Protein AF-A0A2P2IDU3-F1 (afdb_monomer)

Organism: NCBI:txid1518452

pLDDT: mean 86.2, std 10.15, range [39.84, 97.06]

Foldseek 3Di:
DFAWDWAFLVQEDELPLQPPPDDDPVVLLVLLVVCLVPNDPDAFEWEDDPPRHIYGLGDPSVSSSCVVNVHGITTYGYDPDDNLVSNVSSLLVVLLDPPDQLLNNLVSLVVCVVPDVDDLCVVCVSNVHHSLVNVLSVLLVVADVVVVVCSVVVVDHSLLSSLLSPDPRVLSVVLVVCCNVVVDDSVVSNVSSVVRVVVVVVVVVVVVVVD

Structure (mmCIF, N/CA/C/O backbone):
data_AF-A0A2P2IDU3-F1
#
_entry.id   AF-A0A2P2IDU3-F1
#
loop_
_atom_site.group_PDB
_atom_site.id
_atom_site.type_symbol
_atom_site.label_atom_id
_atom_site.label_alt_id
_atom_site.label_comp_id
_atom_site.label_asym_id
_atom_site.label_entity_id
_atom_site.label_seq_id
_atom_site.pdbx_PDB_ins_code
_atom_site.Cartn_x
_atom_site.Cartn_y
_atom_site.Cartn_z
_atom_site.occupancy
_atom_site.B_iso_or_equiv
_atom_site.auth_seq_id
_atom_site.auth_comp_id
_atom_site.auth_asym_id
_atom_site.auth_atom_id
_atom_site.pdbx_PDB_model_num
ATOM 1 N N . ASN A 1 1 ? -2.585 -10.372 24.729 1.00 39.84 1 ASN A N 1
ATOM 2 C CA . ASN A 1 1 ? -3.832 -11.000 25.221 1.00 39.84 1 ASN A CA 1
ATOM 3 C C . ASN A 1 1 ? -4.750 -9.929 25.782 1.00 39.84 1 ASN A C 1
ATOM 5 O O . ASN A 1 1 ? -4.738 -9.700 26.982 1.00 39.84 1 ASN A O 1
ATOM 9 N N . GLY A 1 2 ? -5.480 -9.220 24.918 1.00 58.88 2 GLY A N 1
ATOM 10 C CA . GLY A 1 2 ? -6.510 -8.282 25.368 1.00 58.88 2 GLY A CA 1
ATOM 11 C C . GLY A 1 2 ? -7.833 -9.028 25.514 1.00 58.88 2 GLY A C 1
ATOM 12 O O . GLY A 1 2 ? -8.235 -9.728 24.586 1.00 58.88 2 GLY A O 1
ATOM 13 N N . GLN A 1 3 ? -8.465 -8.943 26.684 1.00 75.75 3 GLN A N 1
ATOM 14 C CA . GLN A 1 3 ? -9.813 -9.477 26.880 1.00 75.75 3 GLN A CA 1
ATOM 15 C C . GLN A 1 3 ? -10.798 -8.676 26.019 1.00 75.75 3 GLN A C 1
ATOM 17 O O . GLN A 1 3 ? -10.698 -7.452 25.940 1.00 75.75 3 GLN A O 1
ATOM 22 N N . SER A 1 4 ? -11.721 -9.373 25.355 1.00 85.50 4 SER A N 1
ATOM 23 C CA . SER A 1 4 ? -12.795 -8.733 24.592 1.00 85.50 4 SER A CA 1
ATOM 24 C C . SER A 1 4 ? -13.803 -8.103 25.552 1.00 85.50 4 SER A C 1
ATOM 26 O O . SER A 1 4 ? -14.226 -8.752 26.506 1.00 85.50 4 SER A O 1
ATOM 28 N N . GLN A 1 5 ? -14.203 -6.866 25.279 1.00 91.44 5 GLN A N 1
ATOM 29 C CA . GLN A 1 5 ? -15.209 -6.108 26.018 1.00 91.44 5 GLN A CA 1
ATOM 30 C C . GLN A 1 5 ? -16.248 -5.555 25.042 1.00 91.44 5 GLN A C 1
ATOM 32 O O . GLN A 1 5 ? -15.913 -5.189 23.915 1.00 91.44 5 GLN A O 1
ATOM 37 N N . ASP A 1 6 ? -17.504 -5.481 25.468 1.00 92.44 6 ASP A N 1
ATOM 38 C CA . ASP A 1 6 ? -18.571 -4.895 24.662 1.00 92.44 6 ASP A CA 1
ATOM 39 C C . ASP A 1 6 ? -18.545 -3.370 24.779 1.00 92.44 6 ASP A C 1
ATOM 41 O O . ASP A 1 6 ? -18.746 -2.805 25.853 1.00 92.44 6 ASP A O 1
ATOM 45 N N . ILE A 1 7 ? -18.289 -2.700 23.655 1.00 93.81 7 ILE A N 1
ATOM 46 C CA . ILE A 1 7 ? -18.152 -1.242 23.588 1.00 93.81 7 ILE A CA 1
ATOM 47 C C . ILE A 1 7 ? -19.345 -0.646 22.853 1.00 93.81 7 ILE A C 1
ATOM 49 O O . ILE A 1 7 ? -19.780 -1.173 21.828 1.00 93.81 7 ILE A O 1
ATOM 53 N N . ASP A 1 8 ? -19.875 0.457 23.386 1.00 94.69 8 ASP A N 1
ATOM 54 C CA . ASP A 1 8 ? -20.954 1.218 22.757 1.00 94.69 8 ASP A CA 1
ATOM 55 C C . ASP A 1 8 ? -20.489 1.750 21.393 1.00 94.69 8 ASP A C 1
ATOM 57 O O . ASP A 1 8 ? -19.470 2.435 21.281 1.00 94.69 8 ASP A O 1
ATOM 61 N N . LEU A 1 9 ? -21.257 1.455 20.346 1.00 93.81 9 LEU A N 1
ATOM 62 C CA . LEU A 1 9 ? -20.969 1.876 18.975 1.00 93.81 9 LEU A CA 1
ATOM 63 C C . LEU A 1 9 ? -20.923 3.403 18.795 1.00 93.81 9 LEU A C 1
ATOM 65 O O . LEU A 1 9 ? -20.325 3.868 17.818 1.00 93.81 9 LEU A O 1
ATOM 69 N N . ASN A 1 10 ? -21.537 4.172 19.699 1.00 93.31 10 ASN A N 1
ATOM 70 C CA . ASN A 1 10 ? -21.489 5.637 19.705 1.00 93.31 10 ASN A CA 1
ATOM 71 C C . ASN A 1 10 ? -20.156 6.188 20.222 1.00 93.31 10 ASN A C 1
ATOM 73 O O . ASN A 1 10 ? -19.795 7.307 19.877 1.00 93.31 10 ASN A O 1
ATOM 77 N N . LYS A 1 11 ? -19.411 5.396 21.001 1.00 93.94 11 LYS A N 1
ATOM 78 C CA . LYS A 1 11 ? -18.071 5.748 21.498 1.00 93.94 11 LYS A CA 1
ATOM 79 C C . LYS A 1 11 ? -16.964 5.433 20.491 1.00 93.94 11 LYS A C 1
ATOM 81 O O . LYS A 1 11 ? -15.810 5.794 20.708 1.00 93.94 11 LYS A O 1
ATOM 86 N N . LEU A 1 12 ? -17.297 4.730 19.405 1.00 93.50 12 LEU A N 1
ATOM 87 C CA . LEU A 1 12 ? -16.347 4.351 18.366 1.00 93.50 12 LEU A CA 1
ATOM 88 C C . LEU A 1 12 ? -16.248 5.418 17.279 1.00 93.50 12 LEU A C 1
ATOM 90 O O . LEU A 1 12 ? -17.212 5.693 16.556 1.00 93.50 12 LEU A O 1
ATOM 94 N N . ILE A 1 13 ? -15.035 5.924 17.107 1.00 91.56 13 ILE A N 1
ATOM 95 C CA . ILE A 1 13 ? -14.662 6.918 16.112 1.00 91.56 13 ILE A CA 1
ATOM 96 C C . ILE A 1 13 ? -13.867 6.227 15.010 1.00 91.56 13 ILE A C 1
ATOM 98 O O . ILE A 1 13 ? -12.948 5.441 15.262 1.00 91.56 13 ILE A O 1
ATOM 102 N N . SER A 1 14 ? -14.220 6.527 13.761 1.00 88.44 14 SER A N 1
ATOM 103 C CA . SER A 1 14 ? -13.437 6.085 12.611 1.00 88.44 14 SER A CA 1
ATOM 104 C C . SER A 1 14 ? -12.010 6.605 12.728 1.00 88.44 14 SER A C 1
ATOM 106 O O . SER A 1 14 ? -11.776 7.778 13.011 1.00 88.44 14 SER A O 1
ATOM 108 N N . ASN A 1 15 ? -11.049 5.726 12.478 1.00 84.62 15 ASN A N 1
ATOM 109 C CA . ASN A 1 15 ? -9.649 6.106 12.495 1.00 84.62 15 ASN A CA 1
ATOM 110 C C . ASN A 1 15 ? -9.378 7.204 11.445 1.00 84.62 15 ASN A C 1
ATOM 112 O O . ASN A 1 15 ? -9.687 7.001 10.265 1.00 84.62 15 ASN A O 1
ATOM 116 N N . PRO A 1 16 ? -8.798 8.354 11.846 1.00 77.69 16 PRO A N 1
ATOM 117 C CA . PRO A 1 16 ? -8.562 9.489 10.950 1.00 77.69 16 PRO A CA 1
ATOM 118 C C . PRO A 1 16 ? -7.615 9.146 9.793 1.00 77.69 16 PRO A C 1
ATOM 120 O O . PRO A 1 16 ? -7.653 9.790 8.745 1.00 77.69 16 PRO A O 1
ATOM 123 N N . TYR A 1 17 ? -6.794 8.108 9.957 1.00 72.12 17 TYR A N 1
ATOM 124 C CA . TYR A 1 17 ? -5.849 7.627 8.958 1.00 72.12 17 TYR A CA 1
ATOM 125 C C . TYR A 1 17 ? -6.429 6.550 8.036 1.00 72.12 17 TYR A C 1
ATOM 127 O O . TYR A 1 17 ? -5.684 6.026 7.216 1.00 72.12 17 TYR A O 1
ATOM 1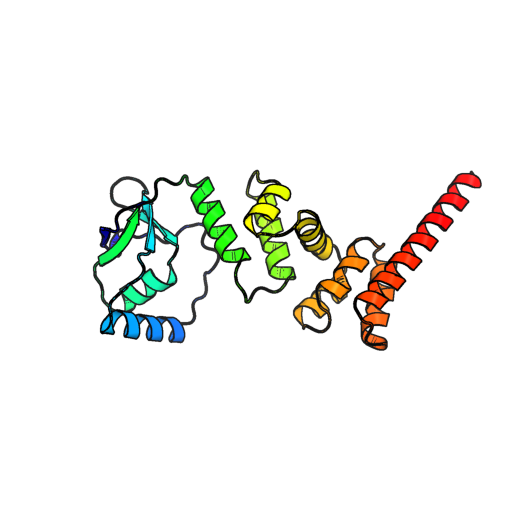35 N N . GLN A 1 18 ? -7.718 6.203 8.141 1.00 70.31 18 GLN A N 1
ATOM 136 C CA . GLN A 1 18 ? -8.361 5.185 7.306 1.00 70.31 18 GLN A CA 1
ATOM 137 C C . GLN A 1 18 ? -8.485 5.673 5.845 1.00 70.31 18 GLN A C 1
ATOM 139 O O . GLN A 1 18 ? -9.313 6.544 5.552 1.00 70.31 18 GLN A O 1
ATOM 144 N N . PRO A 1 19 ? -7.714 5.128 4.883 1.00 61.88 19 PRO A N 1
ATOM 145 C CA . PRO A 1 19 ? -7.777 5.576 3.494 1.00 61.88 19 PRO A CA 1
ATOM 146 C C . PRO A 1 19 ? -9.030 5.075 2.770 1.00 61.88 19 PRO A C 1
ATOM 148 O O . PRO A 1 19 ? -9.457 5.692 1.787 1.00 61.88 19 PRO A O 1
ATOM 151 N N . ARG A 1 20 ? -9.663 3.982 3.231 1.00 69.62 20 ARG A N 1
ATOM 152 C CA . ARG A 1 20 ? -10.892 3.482 2.608 1.00 69.62 20 ARG A CA 1
ATOM 153 C C . A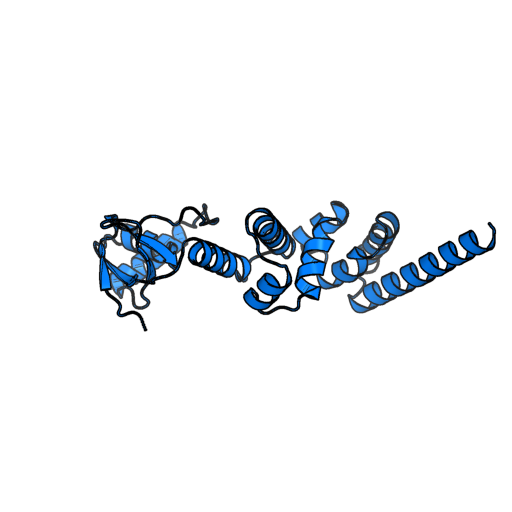RG A 1 20 ? -12.065 4.403 2.935 1.00 69.62 20 ARG A C 1
ATOM 155 O O . ARG A 1 20 ? -12.705 4.286 3.973 1.00 69.62 20 ARG A O 1
ATOM 162 N N . LYS A 1 21 ? -12.394 5.281 1.987 1.00 67.75 21 LYS A N 1
ATOM 163 C CA . LYS A 1 21 ? -13.574 6.159 2.066 1.00 67.75 21 LYS A CA 1
ATOM 164 C C . LYS A 1 21 ? -14.817 5.568 1.394 1.00 67.75 21 LYS A C 1
ATOM 166 O O . LYS A 1 21 ? -15.933 5.907 1.776 1.00 67.75 21 LYS A O 1
ATOM 171 N N . LYS A 1 22 ? -14.641 4.663 0.421 1.00 72.50 22 LYS A N 1
ATOM 172 C CA . LYS A 1 22 ? -15.738 4.017 -0.320 1.00 72.50 22 LYS A CA 1
ATOM 173 C C . LYS A 1 22 ? -15.981 2.587 0.170 1.00 72.50 22 LYS A C 1
ATOM 175 O O . LYS A 1 22 ? -15.062 1.767 0.235 1.00 72.50 22 LYS A O 1
ATOM 180 N N . PHE A 1 23 ? -17.235 2.284 0.481 1.00 78.62 23 PHE A N 1
ATOM 181 C CA . PHE A 1 23 ? -17.688 0.961 0.903 1.00 78.62 23 PHE A CA 1
ATOM 182 C C . PHE A 1 23 ? -18.832 0.517 -0.000 1.00 78.62 23 PHE A C 1
ATOM 184 O O . PHE A 1 23 ? -19.706 1.322 -0.315 1.00 78.62 23 PHE A O 1
ATOM 191 N N . ASN A 1 24 ? -18.816 -0.750 -0.411 1.00 84.00 24 ASN A N 1
ATOM 192 C CA . ASN A 1 24 ? -19.917 -1.335 -1.160 1.00 84.00 24 ASN A CA 1
ATOM 193 C C . ASN A 1 24 ? -21.096 -1.559 -0.201 1.00 84.00 24 ASN A C 1
ATOM 195 O O . ASN A 1 24 ? -20.972 -2.285 0.788 1.00 84.00 24 ASN A O 1
ATOM 199 N N . ILE A 1 25 ? -22.213 -0.887 -0.472 1.00 86.88 25 ILE A N 1
ATOM 200 C CA . ILE A 1 25 ? -23.407 -0.907 0.378 1.00 86.88 25 ILE A CA 1
ATOM 201 C C . ILE A 1 25 ? -24.049 -2.300 0.380 1.00 86.88 25 ILE A C 1
ATOM 203 O O . ILE A 1 25 ? -24.492 -2.757 1.431 1.00 86.88 25 ILE A O 1
ATOM 207 N N . GLU A 1 26 ? -24.039 -3.008 -0.750 1.00 87.00 26 GLU A N 1
ATOM 208 C CA . GLU A 1 26 ? -24.606 -4.357 -0.852 1.00 87.00 26 GLU A CA 1
ATOM 209 C C . GLU A 1 26 ? -23.835 -5.354 0.020 1.00 87.00 26 GLU A C 1
ATOM 211 O O . GLU A 1 26 ? -24.429 -6.072 0.825 1.00 87.00 26 GLU A O 1
ATOM 216 N N . GLU A 1 27 ? -22.499 -5.327 -0.049 1.00 86.19 27 GLU A N 1
ATOM 217 C CA . GLU A 1 27 ? -21.640 -6.150 0.812 1.00 86.19 27 GLU A CA 1
ATOM 218 C C . GLU A 1 27 ? -21.823 -5.822 2.302 1.00 86.19 27 GLU A C 1
ATOM 220 O O . GLU A 1 27 ? -21.784 -6.719 3.147 1.00 86.19 27 GLU A O 1
ATOM 225 N N . LEU A 1 28 ? -22.006 -4.540 2.646 1.00 89.31 28 LEU A N 1
ATOM 226 C CA . LEU A 1 28 ? -22.260 -4.124 4.027 1.00 89.31 28 LEU A CA 1
ATOM 227 C C . LEU A 1 28 ? -23.613 -4.628 4.536 1.00 89.31 28 LEU A C 1
ATOM 229 O O . LEU A 1 28 ? -23.677 -5.112 5.663 1.00 89.31 28 LEU A O 1
ATOM 233 N N . ASN A 1 29 ? -24.665 -4.560 3.718 1.00 89.69 29 ASN A N 1
ATOM 234 C CA . ASN A 1 29 ? -25.987 -5.083 4.065 1.00 89.69 29 ASN A CA 1
ATOM 235 C C . ASN A 1 29 ? -25.967 -6.609 4.223 1.00 89.69 29 ASN A C 1
ATOM 237 O O . ASN A 1 29 ? -26.548 -7.138 5.171 1.00 89.69 29 ASN A O 1
ATOM 241 N N . GLY A 1 30 ? -25.2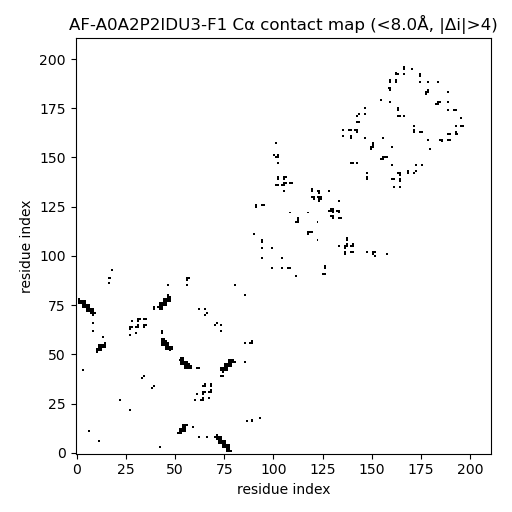44 -7.322 3.352 1.00 88.00 30 GLY A N 1
ATOM 242 C CA . GLY A 1 30 ? -25.026 -8.763 3.493 1.00 88.00 30 GLY A CA 1
ATOM 243 C C . GLY A 1 30 ? -24.345 -9.117 4.819 1.00 88.00 30 GLY A C 1
ATOM 244 O O . GLY A 1 30 ? -24.814 -9.990 5.554 1.00 88.00 30 GLY A O 1
ATOM 245 N N . LEU A 1 31 ? -23.286 -8.384 5.179 1.00 87.94 31 LEU A N 1
ATOM 246 C CA . LEU A 1 31 ? -22.601 -8.556 6.461 1.00 87.94 31 LEU A CA 1
ATOM 247 C C . LEU A 1 31 ? -23.505 -8.199 7.651 1.00 87.94 31 LEU A C 1
ATOM 249 O O . LEU A 1 31 ? -23.510 -8.924 8.642 1.00 87.94 31 LEU A O 1
ATOM 253 N N . ALA A 1 32 ? -24.298 -7.130 7.552 1.00 92.06 32 ALA A N 1
ATOM 254 C CA . ALA A 1 32 ? -25.238 -6.719 8.592 1.00 92.06 32 ALA A CA 1
ATOM 255 C C . ALA A 1 32 ? -26.303 -7.794 8.853 1.00 92.06 32 ALA A C 1
ATOM 257 O O . ALA A 1 32 ? -26.577 -8.119 10.007 1.00 92.06 32 ALA A O 1
ATOM 258 N N . ASN A 1 33 ? -26.841 -8.414 7.799 1.00 91.12 33 ASN A N 1
ATOM 259 C CA . ASN A 1 33 ? -27.780 -9.531 7.921 1.00 91.12 33 ASN A CA 1
ATOM 260 C C . ASN A 1 33 ? -27.143 -10.746 8.611 1.00 91.12 33 ASN A C 1
ATOM 262 O O . ASN A 1 33 ? -27.769 -11.363 9.473 1.00 91.12 33 ASN A O 1
ATOM 266 N N . SER A 1 34 ? -25.888 -11.064 8.276 1.00 89.94 34 SER A N 1
ATOM 267 C CA . SER A 1 34 ? -25.141 -12.138 8.942 1.00 89.94 34 SER A CA 1
ATOM 268 C C . SER A 1 34 ? -24.917 -11.842 10.429 1.00 89.94 34 SER A C 1
ATOM 270 O O . SER A 1 34 ? -25.206 -12.692 11.272 1.00 89.94 34 SER A O 1
ATOM 272 N N . ILE A 1 35 ? -24.499 -10.615 10.763 1.00 91.06 35 ILE A N 1
ATOM 273 C CA . ILE A 1 35 ? -24.308 -10.152 12.147 1.00 91.06 35 ILE A CA 1
ATOM 274 C C . ILE A 1 35 ? -25.628 -10.196 12.925 1.00 91.06 35 ILE A C 1
ATOM 276 O O . ILE A 1 35 ? -25.646 -10.628 14.073 1.00 91.06 35 ILE A O 1
ATOM 280 N N . LYS A 1 36 ? -26.748 -9.806 12.309 1.00 88.88 36 LYS A N 1
ATOM 281 C CA . LYS A 1 36 ? -28.070 -9.851 12.946 1.00 88.88 36 LYS A CA 1
ATOM 282 C C . LYS A 1 36 ? -28.519 -11.281 13.260 1.00 88.88 36 LYS A C 1
ATOM 284 O O . LYS A 1 36 ? -29.189 -11.496 14.263 1.00 88.88 36 LYS A O 1
ATOM 289 N N . LYS A 1 37 ? -28.165 -12.248 12.405 1.00 86.06 37 LYS A N 1
ATOM 290 C CA . LYS A 1 37 ? -28.549 -13.657 12.566 1.00 86.06 37 LYS A CA 1
ATOM 291 C C . LYS A 1 37 ? -27.652 -14.409 13.550 1.00 86.06 37 LYS A C 1
ATOM 293 O O . LYS A 1 37 ? -28.158 -15.190 14.346 1.00 86.06 37 LYS A O 1
ATOM 298 N N . ASN A 1 38 ? -26.340 -14.199 13.466 1.00 84.31 38 ASN A N 1
ATOM 299 C CA . ASN A 1 38 ? -25.353 -15.048 14.138 1.00 84.31 38 ASN A CA 1
ATOM 300 C C . ASN A 1 38 ? -24.507 -14.304 15.186 1.00 84.31 38 ASN A C 1
ATOM 302 O O . ASN A 1 38 ? -23.702 -14.931 15.868 1.00 84.31 38 ASN A O 1
ATOM 306 N N . GLY A 1 39 ? -24.658 -12.984 15.314 1.00 80.56 39 GLY A N 1
ATOM 307 C CA . GLY A 1 39 ? -23.769 -12.148 16.117 1.00 80.56 39 GLY A CA 1
ATOM 308 C C . GLY A 1 39 ? -22.411 -11.904 15.449 1.00 80.56 39 GLY A C 1
ATOM 309 O O . GLY A 1 39 ? -22.151 -12.325 14.318 1.00 80.56 39 GLY A O 1
ATOM 310 N N . LEU A 1 40 ? -21.532 -11.185 16.153 1.00 83.31 40 LEU A N 1
ATOM 311 C CA . LEU A 1 40 ? -20.160 -10.933 15.714 1.00 83.31 40 LEU A CA 1
ATOM 312 C C . LEU A 1 40 ? -19.180 -11.822 16.490 1.00 83.31 40 LEU A C 1
ATOM 314 O O . LEU A 1 40 ? -18.910 -11.570 17.657 1.00 83.31 40 LEU A O 1
ATOM 318 N N . PHE A 1 41 ? -18.619 -12.837 15.831 1.00 77.31 41 PHE A N 1
ATOM 319 C CA . PHE A 1 41 ? -17.687 -13.778 16.470 1.00 77.31 41 PHE A CA 1
ATOM 320 C C . PHE A 1 41 ? -16.280 -13.213 16.668 1.00 77.31 41 PHE A C 1
ATOM 322 O O . PHE A 1 41 ? -15.621 -13.510 17.660 1.00 77.31 41 PHE A O 1
ATOM 329 N N . THR A 1 42 ? -15.795 -12.421 15.709 1.00 80.88 42 THR A N 1
ATOM 330 C CA . THR A 1 42 ? -14.450 -11.845 15.774 1.00 80.88 42 THR A CA 1
ATOM 331 C C . THR A 1 42 ? -14.530 -10.424 16.325 1.00 80.88 42 THR A C 1
ATOM 333 O O . THR A 1 42 ? -15.122 -9.566 15.654 1.00 80.88 42 THR A O 1
ATOM 336 N N . PRO A 1 43 ? -13.905 -10.132 17.479 1.00 89.75 43 PRO A N 1
ATOM 337 C CA . PRO A 1 43 ? -13.905 -8.789 18.038 1.00 89.75 43 PRO A CA 1
ATOM 338 C C . PRO A 1 43 ? -13.144 -7.804 17.145 1.00 89.75 43 PRO A C 1
ATOM 340 O O . PRO A 1 43 ? -12.262 -8.184 16.362 1.00 89.75 43 PRO A O 1
ATOM 343 N N . ILE A 1 44 ? -13.512 -6.528 17.223 1.00 91.56 44 ILE A N 1
ATOM 344 C CA . ILE A 1 44 ? -12.782 -5.437 16.562 1.00 91.56 44 ILE A CA 1
ATOM 345 C C . ILE A 1 44 ? -11.573 -5.012 17.405 1.00 91.56 44 ILE A C 1
ATOM 347 O O . ILE A 1 44 ? -11.522 -5.289 18.600 1.00 91.56 44 ILE A O 1
ATOM 351 N N . LEU A 1 45 ? -10.599 -4.339 16.792 1.00 90.12 45 LEU A N 1
ATOM 352 C CA . LEU A 1 45 ? -9.452 -3.780 17.511 1.00 90.12 45 LEU A CA 1
ATOM 353 C C . LEU A 1 45 ? -9.644 -2.274 17.653 1.00 90.12 45 LEU A C 1
ATOM 355 O O . LEU A 1 45 ? -9.883 -1.596 16.650 1.00 90.12 45 LEU A O 1
ATOM 359 N N . ILE A 1 46 ? -9.521 -1.762 18.874 1.00 92.12 46 ILE A N 1
ATOM 360 C CA . ILE A 1 46 ? -9.708 -0.342 19.177 1.00 92.12 46 ILE A CA 1
ATOM 361 C C . ILE A 1 46 ? -8.561 0.212 20.027 1.00 92.12 46 ILE A C 1
ATOM 363 O O . ILE A 1 46 ? -7.882 -0.534 20.733 1.00 92.12 46 ILE A O 1
ATOM 367 N N . LYS A 1 47 ? -8.358 1.527 19.956 1.00 91.12 47 LYS A N 1
ATOM 368 C CA . LYS A 1 47 ? -7.399 2.295 20.761 1.00 91.12 47 LYS A CA 1
ATOM 369 C C . LYS A 1 47 ? -8.162 3.366 21.533 1.00 91.12 47 LYS A C 1
ATOM 371 O O . LYS A 1 47 ? -9.034 4.006 20.958 1.00 91.12 47 LYS A O 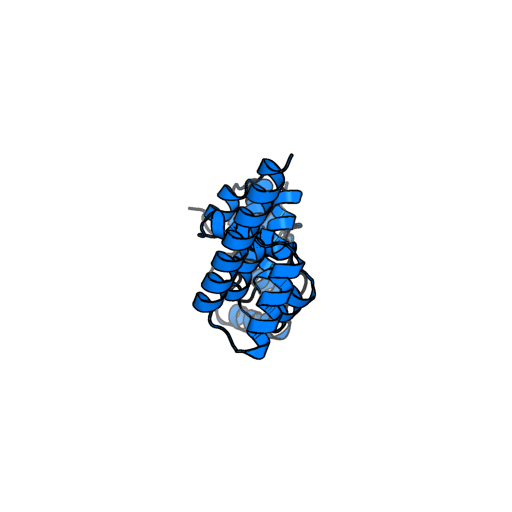1
ATOM 376 N N . GLU A 1 48 ? -7.833 3.584 22.799 1.00 91.00 48 GLU A N 1
ATOM 377 C CA . GLU A 1 48 ? -8.393 4.695 23.579 1.00 91.00 48 GLU A CA 1
ATOM 378 C C . GLU A 1 48 ? -8.042 6.065 22.972 1.00 91.00 48 GLU A C 1
ATOM 380 O O . GLU A 1 48 ? -6.932 6.289 22.473 1.00 91.00 48 GLU A O 1
ATOM 385 N N . ASN A 1 49 ? -9.007 6.983 23.020 1.00 88.31 49 ASN A N 1
ATOM 386 C CA . ASN A 1 49 ? -8.874 8.372 22.601 1.00 88.31 49 ASN A CA 1
ATOM 387 C C . ASN A 1 49 ? -9.484 9.298 23.662 1.00 88.31 49 ASN A C 1
ATOM 389 O O . ASN A 1 49 ? -10.635 9.703 23.555 1.00 88.31 49 ASN A O 1
ATOM 393 N N . GLY A 1 50 ? -8.711 9.634 24.693 1.00 82.06 50 GLY A N 1
ATOM 394 C CA . GLY A 1 50 ? -9.199 10.472 25.789 1.00 82.06 50 GLY A CA 1
ATOM 395 C C . GLY A 1 50 ? -10.244 9.767 26.658 1.00 82.06 50 GLY A C 1
ATOM 396 O O . GLY A 1 50 ? -10.273 8.540 26.756 1.00 82.06 50 GLY A O 1
ATOM 397 N N . GLU A 1 51 ? -11.092 10.548 27.327 1.00 74.75 51 GLU A N 1
ATOM 398 C CA . GLU A 1 51 ? -12.107 10.002 28.224 1.00 74.75 51 GLU A CA 1
ATOM 399 C C . GLU A 1 51 ? -13.337 9.537 27.433 1.00 74.75 51 GLU A C 1
ATOM 401 O O . GLU A 1 51 ? -14.117 10.338 26.930 1.00 74.75 51 GLU A O 1
ATOM 406 N N . GLN A 1 52 ? -13.538 8.216 27.401 1.00 82.88 52 GLN A N 1
ATOM 407 C CA . GLN A 1 52 ? -14.730 7.519 26.890 1.00 82.88 52 GLN A CA 1
ATOM 408 C C . GLN A 1 52 ? -14.890 7.386 25.368 1.00 82.88 52 GLN A C 1
ATOM 410 O O . GLN A 1 52 ? -15.921 6.865 24.938 1.00 82.88 52 GLN A O 1
ATOM 415 N N . GLU A 1 53 ? -13.901 7.760 24.562 1.00 91.94 53 GLU A N 1
ATOM 416 C CA . GLU A 1 53 ? -13.914 7.521 23.114 1.00 91.94 53 GLU A CA 1
ATOM 417 C C . GLU A 1 53 ? -12.818 6.542 22.689 1.00 91.94 53 GLU A C 1
ATOM 419 O O . GLU A 1 53 ? -11.785 6.392 23.347 1.00 91.94 53 GLU A O 1
ATOM 424 N N . TYR A 1 54 ? -13.039 5.875 21.556 1.00 93.12 54 TYR A N 1
ATOM 425 C CA . TYR A 1 54 ? -12.096 4.907 21.011 1.00 93.12 54 TYR A CA 1
ATOM 426 C C . TYR A 1 54 ? -11.954 5.046 19.498 1.00 93.12 54 TYR A C 1
ATOM 428 O O . TYR A 1 54 ? -12.947 5.089 18.772 1.00 93.12 54 TYR A O 1
ATOM 436 N N . TYR A 1 55 ? -10.720 5.016 19.000 1.00 92.06 55 TYR A N 1
ATOM 437 C CA . TYR A 1 55 ? -10.445 4.870 17.576 1.00 92.06 55 TYR A CA 1
ATOM 438 C C . TYR A 1 55 ? -10.542 3.415 17.134 1.00 92.06 55 TYR A C 1
ATOM 440 O O . TYR A 1 55 ? -9.999 2.511 17.771 1.00 92.06 55 TYR A O 1
ATOM 448 N N . ILE A 1 56 ? -11.176 3.194 15.984 1.00 90.88 56 ILE A N 1
ATOM 449 C CA . ILE A 1 56 ? -11.253 1.882 15.339 1.00 90.88 56 ILE A CA 1
ATOM 450 C C . ILE A 1 56 ? -9.932 1.592 14.620 1.00 90.88 56 ILE A C 1
ATOM 452 O O . ILE A 1 56 ? -9.687 2.084 13.522 1.00 90.88 56 ILE A O 1
ATOM 456 N N . VAL A 1 57 ? -9.089 0.748 15.207 1.00 86.44 57 VAL A N 1
ATOM 457 C CA . VAL A 1 57 ? -7.806 0.350 14.608 1.00 86.44 57 VAL A CA 1
ATOM 458 C C . VAL A 1 57 ? -8.034 -0.649 13.475 1.00 86.44 57 VAL A C 1
ATOM 460 O O . VAL A 1 57 ? -7.472 -0.501 12.395 1.00 86.44 57 VAL A O 1
ATOM 463 N N . ALA A 1 58 ? -8.886 -1.655 13.702 1.00 83.81 58 ALA A N 1
ATOM 464 C CA . ALA A 1 58 ? -9.234 -2.656 12.697 1.00 83.81 58 ALA A CA 1
ATOM 465 C C . ALA A 1 58 ? -10.686 -3.124 12.843 1.00 83.81 58 ALA A C 1
ATOM 467 O O . ALA A 1 58 ? -11.189 -3.319 13.949 1.00 83.81 58 ALA A O 1
ATOM 468 N N . GLY A 1 59 ? -11.348 -3.382 11.709 1.00 87.56 59 GLY A N 1
ATOM 469 C CA . GLY A 1 59 ? -12.739 -3.848 11.685 1.00 87.56 59 GLY A CA 1
ATOM 470 C C . GLY A 1 59 ? -13.781 -2.780 11.348 1.00 87.56 59 GLY A C 1
ATOM 471 O O . GLY A 1 59 ? -14.957 -2.983 11.631 1.00 87.56 59 GLY A O 1
ATOM 472 N N . GLU A 1 60 ? -13.396 -1.692 10.676 1.00 88.75 60 GLU A N 1
ATOM 473 C CA . GLU A 1 60 ? -14.294 -0.603 10.244 1.00 88.75 60 GLU A CA 1
ATOM 474 C C . GLU A 1 60 ? -15.570 -1.110 9.532 1.00 88.75 60 GLU A C 1
ATOM 476 O O . GLU A 1 60 ? -16.681 -0.669 9.825 1.00 88.75 60 GLU A O 1
ATOM 481 N N . ARG A 1 61 ? -15.445 -2.106 8.639 1.00 89.44 61 ARG A N 1
ATOM 482 C CA . ARG A 1 61 ? -16.600 -2.735 7.963 1.00 89.44 61 ARG A CA 1
ATOM 483 C C . ARG A 1 61 ? -17.571 -3.396 8.945 1.00 89.44 61 ARG A C 1
ATOM 485 O O . ARG A 1 61 ? -18.778 -3.312 8.745 1.00 89.44 61 ARG A O 1
ATOM 492 N N . ARG A 1 62 ? -17.048 -4.048 9.990 1.00 91.25 62 ARG A N 1
ATOM 493 C CA . ARG A 1 62 ? -17.844 -4.726 11.025 1.00 91.25 62 ARG A CA 1
ATOM 494 C C . ARG A 1 62 ? -18.582 -3.712 11.887 1.00 91.25 62 ARG A C 1
ATOM 496 O O . ARG A 1 62 ? -19.765 -3.905 12.127 1.00 91.25 62 ARG A O 1
ATOM 503 N N . VAL A 1 63 ? -17.936 -2.604 12.255 1.00 92.94 63 VAL A N 1
ATOM 504 C CA . VAL A 1 63 ? -18.591 -1.497 12.974 1.00 92.94 63 VAL A CA 1
ATOM 505 C C . VAL A 1 63 ? -19.746 -0.924 12.154 1.00 92.94 63 VAL A C 1
ATOM 507 O O . VAL A 1 63 ? -20.854 -0.771 12.663 1.00 92.94 63 VAL A O 1
ATOM 510 N N . ARG A 1 64 ? -19.526 -0.660 10.861 1.00 91.50 64 ARG A N 1
ATOM 511 C CA . ARG A 1 64 ? -20.580 -0.152 9.965 1.00 91.50 64 ARG A CA 1
ATOM 512 C C . ARG A 1 64 ? -21.735 -1.137 9.817 1.00 91.50 64 ARG A C 1
ATOM 514 O O . ARG A 1 64 ? -22.888 -0.743 9.953 1.00 91.50 64 ARG A O 1
ATOM 521 N N . ALA A 1 65 ? -21.436 -2.411 9.582 1.00 91.62 65 ALA A N 1
ATOM 522 C CA . ALA A 1 65 ? -22.452 -3.449 9.470 1.00 91.62 65 ALA A CA 1
ATOM 523 C C . ALA A 1 65 ? -23.215 -3.670 10.790 1.00 91.62 65 ALA A C 1
ATOM 525 O O . ALA A 1 65 ? -24.423 -3.867 10.756 1.00 91.62 65 ALA A O 1
ATOM 526 N N . ALA A 1 66 ? -22.554 -3.563 11.947 1.00 93.44 66 ALA A N 1
ATOM 527 C CA . ALA A 1 66 ? -23.195 -3.622 13.262 1.00 93.44 66 ALA A CA 1
ATOM 528 C C . ALA A 1 66 ? -24.162 -2.448 13.490 1.00 93.44 66 ALA A C 1
ATOM 530 O O . ALA A 1 66 ? -25.268 -2.662 13.985 1.00 93.44 66 ALA A O 1
ATOM 531 N N . LYS A 1 67 ? -23.788 -1.232 13.058 1.00 92.50 67 LYS A N 1
ATOM 532 C CA . LYS A 1 67 ? -24.683 -0.060 13.062 1.00 92.50 67 LYS A CA 1
ATOM 533 C C . LYS A 1 67 ? -25.908 -0.288 12.168 1.00 92.50 67 LYS A C 1
ATOM 535 O O . LYS A 1 67 ? -27.026 -0.045 12.606 1.00 92.50 67 LYS A O 1
ATOM 540 N N . ILE A 1 68 ? -25.720 -0.825 10.957 1.00 92.62 68 ILE A N 1
ATOM 541 C CA . ILE A 1 68 ? -26.826 -1.181 10.042 1.00 92.62 68 ILE A CA 1
ATOM 542 C C . ILE A 1 68 ? -27.721 -2.277 10.645 1.00 92.62 68 ILE A C 1
ATOM 544 O O . ILE A 1 68 ? -28.942 -2.218 10.529 1.00 92.62 68 ILE A O 1
ATOM 548 N N . ALA A 1 69 ? -27.129 -3.262 11.325 1.00 91.62 69 ALA A N 1
ATOM 549 C CA . ALA A 1 69 ? -27.851 -4.342 11.996 1.00 91.62 69 ALA A CA 1
ATOM 550 C C . ALA A 1 69 ? -28.643 -3.875 13.236 1.00 91.62 69 ALA A C 1
ATOM 552 O O . ALA A 1 69 ? -29.435 -4.655 13.769 1.00 91.62 69 ALA A O 1
ATOM 553 N N . GLY A 1 70 ? -28.452 -2.628 13.686 1.00 91.94 70 GLY A N 1
ATOM 554 C CA . GLY A 1 70 ? -29.130 -2.052 14.848 1.00 91.94 70 GLY A CA 1
ATOM 555 C C . GLY A 1 70 ? -28.559 -2.505 16.193 1.00 91.94 70 GLY A C 1
ATOM 556 O O . GLY A 1 70 ? -29.259 -2.442 17.204 1.00 91.94 70 GLY A O 1
ATOM 557 N N . LEU A 1 71 ? -27.312 -2.984 16.226 1.00 92.31 71 LEU A N 1
ATOM 558 C CA . LEU A 1 71 ? -26.638 -3.295 17.486 1.00 92.31 71 LEU A CA 1
ATOM 559 C C . LEU A 1 71 ? -26.345 -2.004 18.263 1.00 92.31 71 LEU A C 1
ATOM 561 O O . LEU A 1 71 ? -26.151 -0.944 17.671 1.00 92.31 71 LEU A O 1
ATOM 565 N N . LYS A 1 72 ? -26.306 -2.100 19.598 1.00 93.62 72 LYS A N 1
ATOM 566 C CA . LYS A 1 72 ? -25.840 -1.014 20.484 1.00 93.62 72 LYS A CA 1
ATOM 567 C C . LYS A 1 72 ? -24.378 -1.186 20.886 1.00 93.62 72 LYS A C 1
ATOM 569 O O . LYS A 1 72 ? -23.645 -0.208 20.970 1.00 93.62 72 LYS A O 1
ATOM 574 N N . PHE A 1 73 ? -23.964 -2.432 21.087 1.00 93.25 73 PHE A N 1
ATOM 575 C CA . PHE A 1 73 ? -22.626 -2.791 21.533 1.00 93.25 73 PHE A CA 1
ATOM 576 C C . PHE A 1 73 ? -21.951 -3.717 20.528 1.00 93.25 73 PHE A C 1
ATOM 578 O O . PHE A 1 73 ? -22.626 -4.439 19.787 1.00 93.25 73 PHE A O 1
ATOM 585 N N . ILE A 1 74 ? -20.623 -3.683 20.498 1.00 93.94 74 ILE A N 1
ATOM 586 C CA . ILE A 1 74 ? -19.810 -4.549 19.649 1.00 93.94 74 ILE A CA 1
ATOM 587 C C . ILE A 1 74 ? -18.606 -5.089 20.437 1.00 93.94 74 ILE A C 1
ATOM 589 O O . ILE A 1 74 ? -17.922 -4.306 21.110 1.00 93.94 74 ILE A O 1
ATOM 593 N N . PRO A 1 75 ? -18.311 -6.399 20.346 1.00 93.50 75 PRO A N 1
ATOM 594 C CA . PRO A 1 75 ? -17.174 -6.978 21.042 1.00 93.50 75 PRO A CA 1
ATOM 595 C C . PRO A 1 75 ? -15.877 -6.409 20.472 1.00 93.50 75 PRO A C 1
ATOM 597 O O . PRO A 1 75 ? -15.640 -6.423 19.259 1.00 93.50 75 PRO A O 1
ATOM 600 N N . SER A 1 76 ? -15.046 -5.882 21.361 1.00 93.75 76 SER A N 1
ATOM 601 C CA . SER A 1 76 ? -13.875 -5.080 21.031 1.00 93.75 76 SER A CA 1
ATOM 602 C C . SER A 1 76 ? -12.703 -5.424 21.939 1.00 93.75 76 SER A C 1
ATOM 604 O O . SER A 1 76 ? -12.867 -5.659 23.131 1.00 93.75 76 SER A O 1
ATOM 606 N N . ILE A 1 77 ? -11.496 -5.417 21.389 1.00 92.81 77 ILE A N 1
ATOM 607 C CA . ILE A 1 77 ? -10.252 -5.556 22.141 1.00 92.81 77 ILE A CA 1
ATOM 608 C C . ILE A 1 77 ? -9.591 -4.183 22.201 1.00 92.81 77 ILE A C 1
ATOM 610 O O . ILE A 1 77 ? -9.236 -3.621 21.162 1.00 92.81 77 ILE A O 1
ATOM 614 N N . ILE A 1 78 ? -9.413 -3.662 23.416 1.00 91.19 78 ILE A N 1
ATOM 615 C CA . ILE A 1 78 ? -8.672 -2.421 23.656 1.00 91.19 78 ILE A CA 1
ATOM 616 C C . ILE A 1 78 ? -7.176 -2.724 23.572 1.00 91.19 78 ILE A C 1
ATOM 618 O O . ILE A 1 78 ? -6.675 -3.660 24.201 1.00 91.19 78 ILE A O 1
ATOM 622 N N . SER A 1 79 ? -6.467 -1.939 22.770 1.00 86.56 79 SER A N 1
ATOM 623 C CA . SER A 1 79 ? -5.031 -2.056 22.560 1.00 86.56 79 SER A CA 1
ATOM 624 C C . SER A 1 79 ? -4.323 -0.783 23.001 1.00 86.56 79 SER A C 1
ATOM 626 O O . SER A 1 79 ? -4.709 0.318 22.613 1.00 86.56 79 SER A O 1
ATOM 628 N N . SER A 1 80 ? -3.255 -0.938 23.782 1.00 83.38 80 SER A N 1
ATOM 629 C CA . SER A 1 80 ? -2.397 0.149 24.264 1.00 83.38 80 SER A CA 1
ATOM 630 C C . SER A 1 80 ? -1.369 0.581 23.210 1.00 83.38 80 SER A C 1
ATOM 632 O O . SER A 1 80 ? -0.191 0.746 23.522 1.00 83.38 80 SER A O 1
ATOM 634 N N . ILE A 1 81 ? -1.790 0.677 21.949 1.00 82.56 81 ILE A N 1
ATOM 635 C CA . ILE A 1 81 ?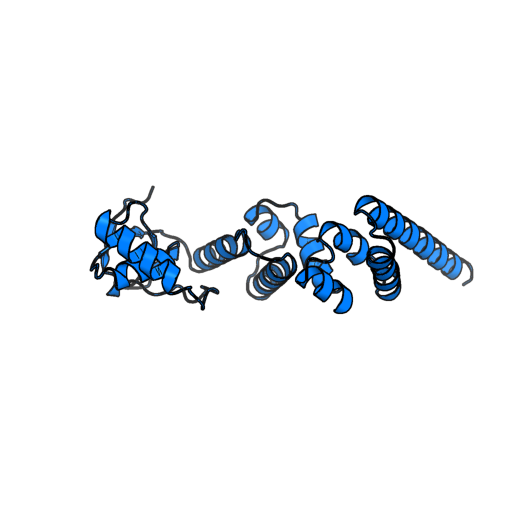 -0.921 1.116 20.856 1.00 82.56 81 ILE A CA 1
ATOM 636 C C . ILE A 1 81 ? -0.862 2.640 20.805 1.00 82.56 81 ILE A C 1
ATOM 638 O O . ILE A 1 81 ? -1.837 3.335 21.089 1.00 82.56 81 ILE A O 1
ATOM 642 N N . THR A 1 82 ? 0.285 3.164 20.410 1.00 84.56 82 THR A N 1
ATOM 643 C CA . THR A 1 82 ? 0.498 4.587 20.137 1.00 84.56 82 THR A CA 1
ATOM 644 C C . THR A 1 82 ? -0.226 5.026 18.858 1.00 84.56 82 THR A C 1
ATOM 646 O O . THR A 1 82 ? -0.618 4.201 18.029 1.00 84.56 82 THR A O 1
ATOM 649 N N . ASP A 1 83 ? -0.402 6.337 18.656 1.00 78.75 83 ASP A N 1
ATOM 650 C CA . ASP A 1 83 ? -0.942 6.861 17.389 1.00 78.75 83 ASP A CA 1
ATOM 651 C C . ASP A 1 83 ? -0.074 6.483 16.187 1.00 78.75 83 ASP A C 1
ATOM 653 O O . ASP A 1 83 ? -0.594 6.161 15.119 1.00 78.75 83 ASP A O 1
ATOM 657 N N . GLU A 1 84 ? 1.247 6.448 16.375 1.00 75.50 84 GLU A N 1
ATOM 658 C CA . GLU A 1 84 ? 2.183 6.033 15.334 1.00 75.50 84 GLU A CA 1
ATOM 659 C C . GLU A 1 84 ? 1.994 4.554 14.969 1.00 75.50 84 GLU A C 1
ATOM 661 O O . GLU A 1 84 ? 1.942 4.206 13.789 1.00 75.50 84 GLU A O 1
ATOM 666 N N . GLU A 1 85 ? 1.824 3.676 15.959 1.00 76.44 85 GLU A N 1
ATOM 667 C CA . GLU A 1 85 ? 1.533 2.256 15.738 1.00 76.44 85 GLU A CA 1
ATOM 668 C C . GLU A 1 85 ? 0.157 2.034 15.107 1.00 76.44 85 GLU A C 1
ATOM 670 O O . GLU A 1 85 ? 0.036 1.225 14.189 1.00 76.44 85 GLU A O 1
ATOM 675 N N . MET A 1 86 ? -0.871 2.774 15.532 1.00 78.88 86 MET A N 1
ATOM 676 C CA . MET A 1 86 ? -2.198 2.734 14.911 1.00 78.88 86 MET A CA 1
ATOM 677 C C . MET A 1 86 ? -2.123 3.128 13.436 1.00 78.88 86 MET A C 1
ATOM 679 O O . MET A 1 86 ? -2.669 2.432 12.573 1.00 78.88 86 MET A O 1
ATOM 683 N N . GLN A 1 87 ? -1.413 4.216 13.130 1.00 72.69 87 GLN A N 1
ATOM 684 C CA . GLN A 1 87 ? -1.186 4.646 11.759 1.00 72.69 87 GLN A CA 1
ATOM 685 C C . GLN A 1 87 ? -0.437 3.557 10.979 1.00 72.69 87 GLN A C 1
ATOM 687 O O . GLN A 1 87 ? -0.883 3.175 9.901 1.00 72.69 87 GLN A O 1
ATOM 692 N N . ARG A 1 88 ? 0.635 2.980 11.542 1.00 72.31 88 ARG A N 1
ATOM 693 C CA . ARG A 1 88 ? 1.378 1.862 10.933 1.00 72.31 88 ARG A CA 1
ATOM 694 C C . ARG A 1 88 ? 0.472 0.670 10.625 1.00 72.31 88 ARG A C 1
ATOM 696 O O . ARG A 1 88 ? 0.453 0.241 9.479 1.00 72.31 88 ARG A O 1
ATOM 703 N N . ILE A 1 89 ? -0.303 0.169 11.590 1.00 72.81 89 ILE A N 1
ATOM 704 C CA . ILE A 1 89 ? -1.215 -0.981 11.422 1.00 72.81 89 ILE A CA 1
ATOM 705 C C . ILE A 1 89 ? -2.218 -0.727 10.294 1.00 72.81 89 ILE A C 1
ATOM 707 O O . ILE A 1 89 ? -2.417 -1.583 9.434 1.00 72.81 89 ILE A O 1
ATOM 711 N N . THR A 1 90 ? -2.794 0.474 10.265 1.00 72.50 90 THR A N 1
ATOM 712 C CA . THR A 1 90 ? -3.734 0.888 9.214 1.00 72.50 90 THR A CA 1
ATOM 713 C C . THR A 1 90 ? -3.072 0.842 7.843 1.00 72.50 90 THR A C 1
ATOM 715 O O . THR A 1 90 ? -3.655 0.368 6.874 1.00 72.50 90 THR A O 1
ATOM 718 N N . LEU A 1 91 ? -1.826 1.297 7.741 1.00 69.75 91 LEU A N 1
ATOM 719 C CA . LEU A 1 91 ? -1.072 1.266 6.492 1.00 69.75 91 LEU A CA 1
ATOM 720 C C . LEU A 1 91 ? -0.740 -0.165 6.047 1.00 69.75 91 LEU A C 1
ATOM 722 O O . LEU A 1 91 ? -0.844 -0.460 4.856 1.00 69.75 91 LEU A O 1
ATOM 726 N N . VAL A 1 92 ? -0.388 -1.055 6.984 1.00 70.06 92 VAL A N 1
ATOM 727 C CA . VAL A 1 92 ? -0.127 -2.477 6.692 1.00 70.06 92 VAL A CA 1
ATOM 728 C C . VAL A 1 92 ? -1.366 -3.148 6.115 1.00 70.06 92 VAL A C 1
ATOM 730 O O . VAL A 1 92 ? -1.283 -3.766 5.057 1.00 70.06 92 VAL A O 1
ATOM 733 N N . GLU A 1 93 ? -2.509 -2.994 6.788 1.00 71.38 93 GLU A N 1
ATOM 734 C CA . GLU A 1 93 ? -3.786 -3.580 6.367 1.00 71.38 93 GLU A CA 1
ATOM 735 C C . GLU A 1 93 ? -4.170 -3.111 4.965 1.00 71.38 93 GLU A C 1
ATOM 737 O O . GLU A 1 93 ? -4.626 -3.908 4.150 1.00 71.38 93 GLU A O 1
ATOM 742 N N . ASN A 1 94 ? -3.895 -1.845 4.645 1.00 68.19 94 ASN A N 1
ATOM 743 C CA . ASN A 1 94 ? -4.145 -1.326 3.311 1.00 68.19 94 ASN A CA 1
ATOM 744 C C . ASN A 1 94 ? -3.209 -1.902 2.252 1.00 68.19 94 ASN A C 1
ATOM 746 O O . ASN A 1 94 ? -3.697 -2.261 1.190 1.00 68.19 94 ASN A O 1
ATOM 750 N N . ILE A 1 95 ? -1.901 -2.023 2.507 1.00 69.25 95 ILE A N 1
ATOM 751 C CA . ILE A 1 95 ? -0.970 -2.593 1.517 1.00 69.25 95 ILE A CA 1
ATOM 752 C C . ILE A 1 95 ? -1.209 -4.096 1.306 1.00 69.25 95 ILE A C 1
ATOM 754 O O . ILE A 1 95 ? -1.022 -4.590 0.197 1.00 69.25 95 ILE A O 1
ATOM 758 N N . GLN A 1 96 ? -1.618 -4.830 2.344 1.00 65.88 96 GLN A N 1
ATOM 759 C CA . GLN A 1 96 ? -1.861 -6.279 2.276 1.00 65.88 96 GLN A CA 1
ATOM 760 C C . GLN A 1 96 ? -3.186 -6.660 1.600 1.00 65.88 96 GLN A C 1
ATOM 762 O O . GLN A 1 96 ? -3.555 -7.832 1.578 1.00 65.88 96 GLN A O 1
ATOM 767 N N . ARG A 1 97 ? -3.903 -5.692 1.033 1.00 70.88 97 ARG A N 1
ATOM 768 C CA . ARG A 1 97 ? -5.112 -5.946 0.259 1.00 70.88 97 ARG A CA 1
ATOM 769 C C . ARG A 1 97 ? -4.792 -6.735 -1.009 1.00 70.88 97 ARG A C 1
ATOM 771 O O . ARG A 1 97 ? -4.003 -6.294 -1.842 1.00 70.88 97 ARG A O 1
ATOM 778 N N . GLU A 1 98 ? -5.433 -7.893 -1.146 1.00 59.88 98 GLU A N 1
ATOM 779 C CA . GLU A 1 98 ? -5.231 -8.824 -2.265 1.00 59.88 98 GLU A CA 1
ATOM 780 C C . GLU A 1 98 ? -5.636 -8.231 -3.627 1.00 59.88 98 GLU A C 1
ATOM 782 O O . GLU A 1 98 ? -5.174 -8.707 -4.659 1.00 59.88 98 GLU A O 1
ATOM 787 N N . ASP A 1 99 ? -6.461 -7.179 -3.630 1.00 65.75 99 ASP A N 1
ATOM 788 C CA . ASP A 1 99 ? -7.004 -6.512 -4.815 1.00 65.75 99 ASP A CA 1
ATOM 789 C C . ASP A 1 99 ? -6.177 -5.315 -5.322 1.00 65.75 99 ASP A C 1
ATOM 791 O O . ASP A 1 99 ? -6.550 -4.716 -6.329 1.00 65.75 99 ASP A O 1
ATOM 795 N N . LEU A 1 100 ? -5.072 -4.936 -4.664 1.00 71.56 100 LEU A N 1
ATOM 796 C CA . LEU A 1 100 ? -4.302 -3.761 -5.090 1.00 71.56 100 LEU A CA 1
ATOM 797 C C . LEU A 1 100 ? -3.411 -4.028 -6.305 1.00 71.56 100 LEU A C 1
ATOM 799 O O . LEU A 1 100 ? -2.576 -4.938 -6.313 1.00 71.56 100 LEU A O 1
ATOM 803 N N . ASN A 1 101 ? -3.482 -3.125 -7.285 1.00 84.56 101 ASN A N 1
ATOM 804 C CA . ASN A 1 101 ? -2.530 -3.097 -8.391 1.00 84.56 101 ASN A CA 1
ATOM 805 C C . ASN A 1 101 ? -1.127 -2.686 -7.875 1.00 84.56 101 ASN A C 1
ATOM 807 O O . ASN A 1 101 ? -1.019 -1.805 -7.011 1.00 84.56 101 ASN A O 1
ATOM 811 N N . PRO A 1 102 ? -0.021 -3.237 -8.423 1.00 87.44 102 PRO A N 1
ATOM 812 C CA . PRO A 1 102 ? 1.349 -2.814 -8.112 1.00 87.44 102 PRO A CA 1
ATOM 813 C C . PRO A 1 102 ? 1.586 -1.293 -8.048 1.00 87.44 102 PRO A C 1
ATOM 815 O O . PRO A 1 102 ? 2.376 -0.827 -7.224 1.00 87.44 102 PRO A O 1
ATOM 818 N N . ILE A 1 103 ? 0.909 -0.498 -8.882 1.00 89.25 103 ILE A N 1
ATOM 819 C CA . ILE A 1 103 ? 1.014 0.970 -8.880 1.00 89.25 103 ILE A CA 1
ATOM 820 C C . ILE A 1 103 ? 0.367 1.586 -7.637 1.00 89.25 103 ILE A C 1
ATOM 822 O O . ILE A 1 103 ? 0.912 2.532 -7.065 1.00 89.25 103 ILE A O 1
ATOM 826 N N . GLU A 1 104 ? -0.773 1.063 -7.195 1.00 85.06 104 GLU A N 1
ATOM 827 C CA . GLU A 1 104 ? -1.459 1.533 -5.987 1.00 85.06 104 GLU A CA 1
ATOM 828 C C . GLU A 1 104 ? -0.641 1.213 -4.738 1.00 85.06 104 GLU A C 1
ATOM 830 O O . GLU A 1 104 ? -0.479 2.069 -3.863 1.00 85.06 104 GLU A O 1
ATOM 835 N N . ILE A 1 105 ? -0.043 0.018 -4.700 1.00 86.06 105 ILE A N 1
ATOM 836 C CA . ILE A 1 105 ? 0.899 -0.375 -3.649 1.00 86.06 105 ILE A CA 1
ATOM 837 C C . ILE A 1 105 ? 2.079 0.601 -3.624 1.00 86.06 105 ILE A C 1
ATOM 839 O O . ILE A 1 105 ? 2.411 1.147 -2.572 1.00 86.06 105 ILE A O 1
ATOM 843 N N . ALA A 1 106 ? 2.695 0.872 -4.779 1.00 89.75 106 ALA A N 1
ATOM 844 C CA . ALA A 1 106 ? 3.836 1.778 -4.870 1.00 89.75 106 ALA A CA 1
ATOM 845 C C . ALA A 1 106 ? 3.499 3.205 -4.402 1.00 89.75 106 ALA A C 1
ATOM 847 O O . ALA A 1 106 ? 4.260 3.785 -3.627 1.00 89.75 106 ALA A O 1
ATOM 848 N N . LYS A 1 107 ? 2.349 3.759 -4.814 1.00 87.19 107 LYS A N 1
ATOM 849 C CA . LYS A 1 107 ? 1.874 5.084 -4.368 1.00 87.19 107 LYS A CA 1
ATOM 850 C C . LYS A 1 107 ? 1.602 5.120 -2.865 1.00 87.19 107 LYS A C 1
ATOM 852 O O . LYS A 1 107 ? 1.945 6.098 -2.204 1.00 87.19 107 LYS A O 1
ATOM 857 N N . SER A 1 108 ? 1.033 4.045 -2.322 1.00 83.94 108 SER A N 1
ATOM 858 C CA . SER A 1 108 ? 0.788 3.913 -0.883 1.00 83.94 108 SER A CA 1
ATOM 859 C C . SER A 1 108 ? 2.104 3.934 -0.109 1.00 83.94 108 SER A C 1
ATOM 861 O O . SER A 1 108 ? 2.267 4.746 0.798 1.00 83.94 108 SER A O 1
ATOM 863 N N . ILE A 1 109 ? 3.088 3.132 -0.529 1.00 86.44 109 ILE A N 1
ATOM 864 C CA . ILE A 1 109 ? 4.434 3.121 0.062 1.00 86.44 109 ILE A CA 1
ATOM 865 C C . ILE A 1 109 ? 5.094 4.504 -0.039 1.00 86.44 109 ILE A C 1
ATOM 867 O O . ILE A 1 109 ? 5.693 4.967 0.931 1.00 86.44 109 ILE A O 1
ATOM 871 N N . GLU A 1 110 ? 4.982 5.190 -1.179 1.00 87.38 110 GLU A N 1
ATOM 872 C CA . GLU A 1 110 ? 5.560 6.526 -1.354 1.00 87.38 110 GLU A CA 1
ATOM 873 C C . GLU A 1 110 ? 4.948 7.548 -0.382 1.00 87.38 110 GLU A C 1
ATOM 875 O O . GLU A 1 110 ? 5.671 8.320 0.251 1.00 87.38 110 GLU A O 1
ATOM 880 N N . SER A 1 111 ? 3.622 7.523 -0.213 1.00 82.44 111 SER A N 1
ATOM 881 C CA . SER A 1 111 ? 2.919 8.378 0.748 1.00 82.44 111 SER A CA 1
ATOM 882 C C . SER A 1 111 ? 3.363 8.101 2.183 1.00 82.44 111 SER A C 1
ATOM 884 O O . SER A 1 111 ? 3.547 9.035 2.965 1.00 82.44 111 SER A O 1
ATOM 886 N N . ILE A 1 112 ? 3.569 6.833 2.538 1.00 78.88 112 ILE A N 1
ATOM 887 C CA . ILE A 1 112 ? 4.040 6.430 3.868 1.00 78.88 112 ILE A CA 1
ATOM 888 C C . ILE A 1 112 ? 5.434 6.986 4.132 1.00 78.88 112 ILE A C 1
ATOM 890 O O . ILE A 1 112 ? 5.648 7.640 5.144 1.00 78.88 112 ILE A O 1
ATOM 894 N N . LEU A 1 113 ? 6.365 6.801 3.195 1.00 84.31 113 LEU A N 1
ATOM 895 C CA . LEU A 1 113 ? 7.737 7.299 3.333 1.00 84.31 113 LEU A CA 1
ATOM 896 C C . LEU A 1 113 ? 7.820 8.830 3.427 1.00 84.31 113 LEU A C 1
ATOM 898 O O . LEU A 1 113 ? 8.770 9.352 4.002 1.00 84.31 113 LEU A O 1
ATOM 902 N N . LYS A 1 114 ? 6.854 9.555 2.845 1.00 82.12 114 LYS A N 1
ATOM 903 C CA . LYS A 1 114 ? 6.772 11.025 2.921 1.00 82.12 114 LYS A CA 1
ATOM 904 C C . LYS A 1 114 ? 6.165 11.515 4.236 1.00 82.12 114 LYS A C 1
ATOM 906 O O . LYS A 1 114 ? 6.569 12.557 4.740 1.00 82.12 114 LYS A O 1
ATOM 911 N N . THR A 1 115 ? 5.167 10.802 4.753 1.00 73.31 115 THR A N 1
ATOM 912 C CA . THR A 1 115 ? 4.389 11.223 5.931 1.00 73.31 115 THR A CA 1
ATOM 913 C C . THR A 1 115 ? 4.941 10.678 7.243 1.00 73.31 115 THR A C 1
ATOM 915 O O . THR A 1 115 ? 4.719 11.276 8.292 1.00 73.31 115 THR A O 1
ATOM 918 N N . GLN A 1 116 ? 5.676 9.569 7.198 1.00 72.31 116 GLN A N 1
ATOM 919 C CA . GLN A 1 116 ? 6.214 8.885 8.365 1.00 72.31 116 GLN A CA 1
ATOM 920 C C . GLN A 1 116 ? 7.739 8.798 8.296 1.00 72.31 116 GLN A C 1
ATOM 922 O O . GLN A 1 116 ? 8.330 8.668 7.226 1.00 72.31 116 GLN A O 1
ATOM 927 N N . LYS A 1 117 ? 8.400 8.800 9.458 1.00 76.50 117 LYS A N 1
ATOM 928 C CA . LYS A 1 117 ? 9.862 8.643 9.578 1.00 76.50 117 LYS A CA 1
ATOM 929 C C . LYS A 1 117 ? 10.304 7.173 9.478 1.00 76.50 117 LYS A C 1
ATOM 931 O O . LYS A 1 117 ? 11.180 6.738 10.219 1.00 76.50 117 LYS A O 1
ATOM 936 N N . ILE A 1 118 ? 9.689 6.407 8.579 1.00 79.50 118 ILE A N 1
ATOM 937 C CA . ILE A 1 118 ? 9.923 4.968 8.404 1.00 79.50 118 ILE A CA 1
ATOM 938 C C . ILE A 1 118 ? 10.867 4.741 7.222 1.00 79.50 118 ILE A C 1
ATOM 940 O O . ILE A 1 118 ? 10.792 5.425 6.201 1.00 79.50 118 ILE A O 1
ATOM 944 N N . LYS A 1 119 ? 11.772 3.766 7.339 1.00 86.69 119 LYS A N 1
ATOM 945 C CA . LYS A 1 119 ? 12.689 3.383 6.252 1.00 86.69 119 LYS A CA 1
ATOM 946 C C . LYS A 1 119 ? 12.060 2.334 5.330 1.00 86.69 119 LYS A C 1
ATOM 948 O O . LYS A 1 119 ? 11.251 1.516 5.751 1.00 86.69 119 LYS A O 1
ATOM 953 N N . GLN A 1 120 ? 12.516 2.267 4.074 1.00 88.06 120 GLN A N 1
ATOM 954 C CA . GLN A 1 120 ? 12.071 1.235 3.114 1.00 88.06 120 GLN A CA 1
ATOM 955 C C . GLN A 1 120 ? 12.243 -0.202 3.634 1.00 88.06 120 GLN A C 1
ATOM 957 O O . GLN A 1 120 ? 11.479 -1.086 3.263 1.00 88.06 120 GLN A O 1
ATOM 962 N N . GLU A 1 121 ? 13.258 -0.440 4.464 1.00 87.75 121 GLU A N 1
ATOM 963 C CA . GLU A 1 121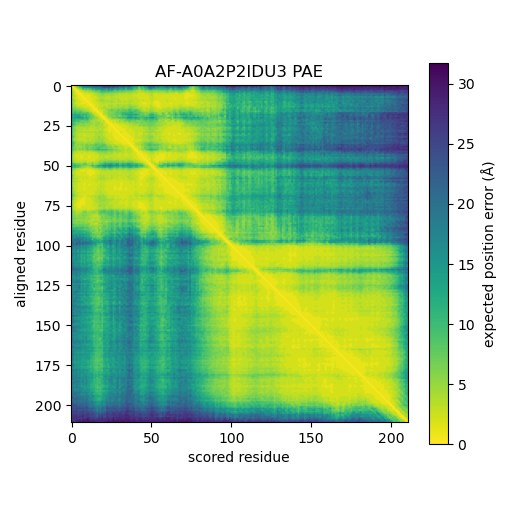 ? 13.534 -1.743 5.074 1.00 87.75 121 GLU A CA 1
ATOM 964 C C . GLU A 1 121 ? 12.460 -2.158 6.082 1.00 87.75 121 GLU A C 1
ATOM 966 O O . GLU A 1 121 ? 12.003 -3.296 6.062 1.00 87.75 121 GLU A O 1
ATOM 971 N N . GLU A 1 122 ? 11.986 -1.216 6.895 1.00 83.31 122 GLU A N 1
ATOM 972 C CA . GLU A 1 122 ? 10.879 -1.454 7.819 1.00 83.31 122 GLU A CA 1
ATOM 973 C C . GLU A 1 122 ? 9.591 -1.756 7.051 1.00 83.31 122 GLU A C 1
ATOM 975 O O . GLU A 1 122 ? 8.906 -2.722 7.373 1.00 83.31 122 GLU A O 1
ATOM 980 N N . ILE A 1 123 ? 9.308 -1.013 5.972 1.00 83.69 123 ILE A N 1
ATOM 981 C CA . ILE A 1 123 ? 8.159 -1.302 5.098 1.00 83.69 123 ILE A CA 1
ATOM 982 C C . ILE A 1 123 ? 8.271 -2.704 4.496 1.00 83.69 123 ILE A C 1
ATOM 984 O O . ILE A 1 123 ? 7.287 -3.433 4.474 1.00 83.69 123 ILE A O 1
ATOM 988 N N . ALA A 1 124 ? 9.457 -3.096 4.028 1.00 87.12 124 ALA A N 1
ATOM 989 C CA . ALA A 1 124 ? 9.688 -4.417 3.455 1.00 87.12 124 ALA A CA 1
ATOM 990 C C . ALA A 1 124 ? 9.368 -5.537 4.460 1.00 87.12 124 ALA A C 1
ATOM 992 O O . ALA A 1 124 ? 8.620 -6.457 4.127 1.00 87.12 124 ALA A O 1
ATOM 993 N N . ASN A 1 125 ? 9.850 -5.402 5.701 1.00 81.81 125 ASN A N 1
ATOM 994 C CA . ASN A 1 125 ? 9.554 -6.336 6.790 1.00 81.81 125 ASN A CA 1
ATOM 995 C C . ASN A 1 125 ? 8.053 -6.392 7.096 1.00 81.81 125 ASN A C 1
ATOM 997 O O . ASN A 1 125 ? 7.483 -7.473 7.210 1.00 81.81 125 ASN A O 1
ATOM 1001 N N . ILE A 1 126 ? 7.407 -5.227 7.162 1.00 76.00 126 ILE A N 1
ATOM 1002 C CA . ILE A 1 126 ? 5.973 -5.081 7.425 1.00 76.00 126 ILE A CA 1
ATOM 1003 C C . ILE A 1 126 ? 5.117 -5.815 6.383 1.00 76.00 126 ILE A C 1
ATOM 1005 O O . ILE A 1 126 ? 4.157 -6.501 6.731 1.00 76.00 126 ILE A O 1
ATOM 1009 N N . ILE A 1 127 ? 5.453 -5.684 5.099 1.00 78.44 127 ILE A N 1
ATOM 1010 C CA . ILE A 1 127 ? 4.680 -6.301 4.011 1.00 78.44 127 ILE A CA 1
ATOM 1011 C C . ILE A 1 127 ? 5.153 -7.727 3.683 1.00 78.44 127 ILE A C 1
ATOM 1013 O O . ILE A 1 127 ? 4.673 -8.324 2.720 1.00 78.44 127 ILE A O 1
ATOM 1017 N N . GLY A 1 128 ? 6.118 -8.268 4.438 1.00 79.88 128 GLY A N 1
ATOM 1018 C CA . GLY A 1 128 ? 6.680 -9.602 4.214 1.00 79.88 128 GLY A CA 1
ATOM 1019 C C . GLY A 1 128 ? 7.388 -9.752 2.862 1.00 79.88 128 GLY A C 1
ATOM 1020 O O . GLY A 1 128 ? 7.337 -10.817 2.244 1.00 79.88 128 GLY A O 1
ATOM 1021 N N . LYS A 1 129 ? 8.011 -8.682 2.351 1.00 87.38 129 LYS A N 1
ATOM 1022 C CA . LYS A 1 129 ? 8.746 -8.674 1.074 1.00 87.38 129 LYS A CA 1
ATOM 1023 C C . LYS A 1 129 ? 10.189 -8.233 1.281 1.00 87.38 129 LYS A C 1
ATOM 1025 O O . LYS A 1 129 ? 10.580 -7.738 2.329 1.00 87.38 129 LYS A O 1
ATOM 1030 N N . SER A 1 130 ? 11.013 -8.402 0.253 1.00 90.62 130 SER A N 1
ATOM 1031 C CA . SER A 1 130 ? 12.409 -7.978 0.312 1.00 90.62 130 SER A CA 1
ATOM 1032 C C . SER A 1 130 ? 12.546 -6.464 0.106 1.00 90.62 130 SER A C 1
ATOM 1034 O O . SER A 1 130 ? 11.790 -5.847 -0.648 1.00 90.62 130 SER A O 1
ATOM 1036 N N . ARG A 1 131 ? 13.560 -5.840 0.715 1.00 92.69 131 ARG A N 1
ATOM 1037 C CA . ARG A 1 131 ? 13.881 -4.423 0.465 1.00 92.69 131 ARG A CA 1
ATOM 1038 C C . ARG A 1 131 ? 14.052 -4.097 -1.035 1.00 92.69 131 ARG A C 1
ATOM 1040 O O . ARG A 1 131 ? 13.525 -3.073 -1.470 1.00 92.69 131 ARG A O 1
ATOM 1047 N N . PRO A 1 132 ? 14.704 -4.942 -1.866 1.00 93.00 132 PRO A N 1
ATOM 1048 C CA . PRO A 1 132 ? 14.736 -4.740 -3.315 1.00 93.00 132 PRO A CA 1
ATOM 1049 C C . PRO A 1 132 ? 13.354 -4.720 -3.974 1.00 93.00 132 PRO A C 1
ATOM 1051 O O . PRO A 1 132 ? 13.156 -3.971 -4.924 1.00 93.00 132 PRO A O 1
ATOM 1054 N N . TYR A 1 133 ? 12.392 -5.513 -3.493 1.00 90.69 133 TYR A N 1
ATOM 1055 C CA . TYR A 1 133 ? 11.022 -5.491 -4.010 1.00 90.69 133 TYR A CA 1
ATOM 1056 C C . TYR A 1 133 ? 10.366 -4.121 -3.787 1.00 90.69 133 TYR A C 1
ATOM 1058 O O . TYR A 1 133 ? 9.866 -3.528 -4.740 1.00 90.69 133 TYR A O 1
ATOM 1066 N N . VAL A 1 134 ? 10.466 -3.574 -2.569 1.00 91.50 134 VAL A N 1
ATOM 1067 C CA . VAL A 1 134 ? 9.968 -2.226 -2.231 1.00 91.50 134 VAL A CA 1
ATOM 1068 C C . VAL A 1 134 ? 10.653 -1.145 -3.071 1.00 91.50 134 VAL A C 1
ATOM 1070 O O . VAL A 1 134 ? 9.987 -0.273 -3.625 1.00 91.50 134 VAL A O 1
ATOM 1073 N N . SER A 1 135 ? 11.976 -1.229 -3.225 1.00 94.00 135 SER A N 1
ATOM 1074 C CA . SER A 1 135 ? 12.743 -0.292 -4.055 1.00 94.00 135 SER A CA 1
ATOM 1075 C C . SER A 1 135 ? 12.300 -0.321 -5.523 1.00 94.00 135 SER A C 1
ATOM 1077 O O . SER A 1 135 ? 12.119 0.730 -6.134 1.00 94.00 135 SER A O 1
ATOM 1079 N N . ASN A 1 136 ? 12.049 -1.510 -6.083 1.00 94.69 136 ASN A N 1
ATOM 1080 C CA . ASN A 1 136 ? 11.544 -1.649 -7.450 1.00 94.69 136 ASN A CA 1
ATOM 1081 C C . ASN A 1 136 ? 10.107 -1.118 -7.588 1.00 94.69 136 ASN A C 1
ATOM 1083 O O . ASN A 1 136 ? 9.811 -0.424 -8.554 1.00 94.69 136 ASN A O 1
ATOM 1087 N N . LEU A 1 137 ? 9.217 -1.368 -6.624 1.00 92.69 137 LEU A N 1
ATOM 1088 C CA . LEU A 1 137 ? 7.870 -0.782 -6.648 1.00 92.69 137 LEU A CA 1
ATOM 1089 C C . LEU A 1 137 ? 7.923 0.748 -6.715 1.00 92.69 137 LEU A C 1
ATOM 1091 O O . LEU A 1 137 ? 7.277 1.357 -7.561 1.00 92.69 137 LEU A O 1
ATOM 1095 N N . LEU A 1 138 ? 8.748 1.371 -5.874 1.00 93.88 138 LEU A N 1
ATOM 1096 C CA . LEU A 1 138 ? 8.937 2.822 -5.885 1.00 93.88 138 LEU A CA 1
ATOM 1097 C C . LEU A 1 138 ? 9.629 3.313 -7.161 1.00 93.88 138 LEU A C 1
ATOM 1099 O O . LEU A 1 138 ? 9.282 4.363 -7.695 1.00 93.88 138 LEU A O 1
ATOM 1103 N N . GLY A 1 139 ? 10.607 2.560 -7.664 1.00 94.69 139 GLY A N 1
ATOM 1104 C CA . GLY A 1 139 ? 11.322 2.881 -8.896 1.00 94.69 139 GLY A CA 1
ATOM 1105 C C . GLY A 1 139 ? 10.419 2.858 -10.128 1.00 94.69 139 GLY A C 1
ATOM 1106 O O . GLY A 1 139 ? 10.587 3.693 -11.013 1.00 94.69 139 GLY A O 1
ATOM 1107 N N . MET A 1 140 ? 9.426 1.967 -10.155 1.00 94.69 140 MET A N 1
ATOM 1108 C CA . MET A 1 140 ? 8.427 1.897 -11.221 1.00 94.69 140 MET A CA 1
ATOM 1109 C C . MET A 1 140 ? 7.679 3.220 -11.400 1.00 94.69 140 MET A C 1
ATOM 1111 O O . MET A 1 140 ? 7.454 3.611 -12.538 1.00 94.69 140 MET A O 1
ATOM 1115 N N . LEU A 1 141 ? 7.375 3.956 -10.324 1.00 93.94 141 LEU A N 1
ATOM 1116 C CA . LEU A 1 141 ? 6.676 5.251 -10.405 1.00 93.94 141 LEU A CA 1
ATOM 1117 C C . LEU A 1 141 ? 7.435 6.321 -11.210 1.00 93.94 141 LEU A C 1
ATOM 1119 O O . LEU A 1 141 ? 6.855 7.345 -11.554 1.00 93.94 141 LEU A O 1
ATOM 1123 N N . LYS A 1 142 ? 8.723 6.103 -11.499 1.00 93.56 142 LYS A N 1
ATOM 1124 C CA . LYS A 1 142 ? 9.563 7.006 -12.300 1.00 93.56 142 LYS A CA 1
ATOM 1125 C C . LYS A 1 142 ? 9.560 6.676 -13.794 1.00 93.56 142 LYS A C 1
ATOM 1127 O O . LYS A 1 142 ? 10.180 7.402 -14.571 1.00 93.56 142 LYS A O 1
ATOM 1132 N N . LEU A 1 143 ? 8.945 5.563 -14.191 1.00 95.31 143 LEU A N 1
ATOM 1133 C CA . LEU A 1 143 ? 8.831 5.174 -15.592 1.00 95.31 143 LEU A CA 1
ATOM 1134 C C . LEU A 1 143 ? 7.850 6.082 -16.336 1.00 95.31 143 LEU A C 1
ATOM 1136 O O . LEU A 1 143 ? 7.073 6.823 -15.739 1.00 95.31 143 LEU A O 1
ATOM 1140 N N . ASP A 1 144 ? 7.912 6.031 -17.664 1.00 96.50 144 ASP A N 1
ATOM 1141 C CA . ASP A 1 144 ? 6.993 6.792 -18.501 1.00 96.50 144 ASP A CA 1
ATOM 1142 C C . ASP A 1 144 ? 5.538 6.334 -18.299 1.00 96.50 144 ASP A C 1
ATOM 1144 O O . ASP A 1 144 ? 5.271 5.144 -18.105 1.00 96.50 144 ASP A O 1
ATOM 1148 N N . ASN A 1 145 ? 4.598 7.280 -18.383 1.00 94.69 145 ASN A N 1
ATOM 1149 C CA . ASN A 1 145 ? 3.170 7.029 -18.184 1.00 94.69 145 ASN A CA 1
ATOM 1150 C C . ASN A 1 145 ? 2.624 5.944 -19.113 1.00 94.69 145 ASN A C 1
ATOM 1152 O O . ASN A 1 145 ? 1.711 5.229 -18.717 1.00 94.69 145 ASN A O 1
ATOM 1156 N N . ILE A 1 146 ? 3.187 5.790 -20.315 1.00 95.94 146 ILE A N 1
ATOM 1157 C CA . ILE A 1 146 ? 2.770 4.730 -21.236 1.00 95.94 146 ILE A CA 1
ATOM 1158 C C . ILE A 1 146 ? 2.978 3.348 -20.590 1.00 95.94 146 ILE A C 1
ATOM 1160 O O . ILE A 1 146 ? 2.075 2.521 -20.621 1.00 95.94 146 ILE A O 1
ATOM 1164 N N . ILE A 1 147 ? 4.118 3.123 -19.928 1.00 96.00 147 ILE A N 1
ATOM 1165 C CA . ILE A 1 147 ? 4.424 1.850 -19.255 1.00 96.00 147 ILE A CA 1
ATOM 1166 C C . ILE A 1 147 ? 3.519 1.663 -18.032 1.00 96.00 147 ILE A C 1
ATOM 1168 O O . ILE A 1 147 ? 3.016 0.568 -17.795 1.00 96.00 147 ILE A O 1
ATOM 1172 N N . LEU A 1 148 ? 3.297 2.730 -17.255 1.00 94.56 148 LEU A N 1
ATOM 1173 C CA . LEU A 1 148 ? 2.421 2.683 -16.081 1.00 94.56 148 LEU A CA 1
ATOM 1174 C C . LEU A 1 148 ? 0.975 2.345 -16.461 1.00 94.56 148 LEU A C 1
ATOM 1176 O O . LEU A 1 148 ? 0.346 1.526 -15.799 1.00 94.56 148 LEU A O 1
ATOM 1180 N N . ASN A 1 149 ? 0.459 2.929 -17.541 1.00 94.75 149 ASN A N 1
ATOM 1181 C CA . ASN A 1 149 ? -0.898 2.663 -18.008 1.00 94.75 149 ASN A CA 1
ATOM 1182 C C . ASN A 1 149 ? -1.075 1.205 -18.449 1.00 94.75 149 ASN A C 1
ATOM 1184 O O . ASN A 1 149 ? -2.083 0.598 -18.107 1.00 94.75 149 ASN A O 1
ATOM 1188 N N . SER A 1 150 ? -0.082 0.603 -19.103 1.00 94.44 150 SER A N 1
ATOM 1189 C CA . SER A 1 150 ? -0.137 -0.821 -19.458 1.00 94.44 150 SER A CA 1
ATOM 1190 C C . SER A 1 150 ? -0.136 -1.758 -18.254 1.00 94.44 150 SER A C 1
ATOM 1192 O O . SER A 1 150 ? -0.714 -2.837 -18.322 1.00 94.44 150 SER A O 1
ATOM 1194 N N . VAL A 1 151 ? 0.472 -1.357 -17.134 1.00 93.50 151 VAL A N 1
ATOM 1195 C CA . VAL A 1 151 ? 0.363 -2.101 -15.865 1.00 93.50 151 VAL A CA 1
ATOM 1196 C C . VAL A 1 151 ? -1.020 -1.933 -15.240 1.00 93.50 151 VAL A C 1
ATOM 1198 O O . VAL A 1 151 ? -1.525 -2.863 -14.623 1.00 93.50 151 VAL A O 1
ATOM 1201 N N . LEU A 1 152 ? -1.638 -0.755 -15.368 1.00 90.56 152 LEU A N 1
ATOM 1202 C CA . LEU A 1 152 ? -3.013 -0.530 -14.903 1.00 90.56 152 LEU A CA 1
ATOM 1203 C C . LEU A 1 152 ? -4.035 -1.329 -15.715 1.00 90.56 152 LEU A C 1
ATOM 1205 O O . LEU A 1 152 ? -5.027 -1.775 -15.152 1.00 90.56 152 LEU A O 1
ATOM 1209 N N . ASN A 1 153 ? -3.775 -1.509 -17.008 1.00 91.06 153 ASN A N 1
ATOM 1210 C CA . ASN A 1 153 ? -4.632 -2.249 -17.932 1.00 91.06 153 ASN A CA 1
ATOM 1211 C C . ASN A 1 153 ? -4.324 -3.759 -17.977 1.00 91.06 153 ASN A C 1
ATOM 1213 O O . ASN A 1 153 ? -4.843 -4.448 -18.850 1.00 91.06 153 ASN A O 1
ATOM 1217 N N . ASP A 1 154 ? -3.451 -4.262 -17.096 1.00 90.19 154 ASP A N 1
ATOM 1218 C CA . ASP A 1 154 ? -2.997 -5.662 -17.050 1.00 90.19 154 ASP A CA 1
ATOM 1219 C C . ASP A 1 154 ? -2.363 -6.196 -18.358 1.00 90.19 154 ASP A C 1
ATOM 1221 O O . ASP A 1 154 ? -2.186 -7.402 -18.534 1.00 90.19 154 ASP A O 1
ATOM 1225 N N . GLU A 1 155 ? -1.938 -5.310 -19.264 1.00 92.88 155 GLU A N 1
ATOM 1226 C CA . GLU A 1 155 ? -1.227 -5.665 -20.503 1.00 92.88 155 GLU A CA 1
ATOM 1227 C C . GLU A 1 155 ? 0.178 -6.203 -20.199 1.00 92.88 155 GLU A C 1
ATOM 1229 O O . GLU A 1 155 ? 0.700 -7.081 -20.888 1.00 92.88 155 GLU A O 1
ATOM 1234 N N . ILE A 1 156 ? 0.806 -5.676 -19.143 1.00 93.81 156 ILE A N 1
ATOM 1235 C CA . ILE A 1 156 ? 2.094 -6.138 -18.630 1.00 93.81 156 ILE A CA 1
ATOM 1236 C C . ILE A 1 156 ? 2.061 -6.217 -17.103 1.00 93.81 156 ILE A C 1
ATOM 1238 O O . ILE A 1 156 ? 1.484 -5.376 -16.424 1.00 93.81 156 ILE A O 1
ATOM 1242 N N . ASN A 1 157 ? 2.746 -7.208 -16.537 1.00 92.69 157 ASN A N 1
ATOM 1243 C CA . ASN A 1 157 ? 2.854 -7.365 -15.089 1.00 92.69 157 ASN A CA 1
ATOM 1244 C C . ASN A 1 157 ? 4.135 -6.725 -14.524 1.00 92.69 157 ASN A C 1
ATOM 1246 O O . ASN A 1 157 ? 5.067 -6.364 -15.246 1.00 92.69 157 ASN A O 1
ATOM 1250 N N . PHE A 1 158 ? 4.225 -6.660 -13.194 1.00 91.25 158 PHE A N 1
ATOM 1251 C CA . PHE A 1 158 ? 5.385 -6.110 -12.485 1.00 91.25 158 PHE A CA 1
ATOM 1252 C C . PHE A 1 158 ? 6.723 -6.795 -12.837 1.00 91.25 158 PHE A C 1
ATOM 1254 O O . PHE A 1 158 ? 7.776 -6.156 -12.802 1.00 91.25 158 PHE A O 1
ATOM 1261 N N . GLY A 1 159 ? 6.701 -8.076 -13.218 1.00 93.12 159 GLY A N 1
ATOM 1262 C CA . GLY A 1 159 ? 7.881 -8.808 -13.679 1.00 93.12 159 GLY A CA 1
ATOM 1263 C C . GLY A 1 159 ? 8.469 -8.227 -14.966 1.00 93.12 159 GLY A C 1
ATOM 1264 O O . GLY A 1 159 ? 9.683 -8.064 -15.047 1.00 93.12 159 GLY A O 1
ATOM 1265 N N . HIS A 1 160 ? 7.628 -7.836 -15.927 1.00 95.19 160 HIS A N 1
ATOM 1266 C CA . HIS A 1 160 ? 8.060 -7.145 -17.151 1.00 95.19 160 HIS A CA 1
ATOM 1267 C C . HIS A 1 160 ? 8.636 -5.756 -16.863 1.00 95.19 160 HIS A C 1
ATOM 1269 O O . HIS A 1 160 ? 9.561 -5.304 -17.532 1.00 95.19 160 HIS A O 1
ATOM 1275 N N . VAL A 1 161 ? 8.101 -5.076 -15.852 1.00 94.94 161 VAL A N 1
ATOM 1276 C CA . VAL A 1 161 ? 8.459 -3.691 -15.530 1.00 94.94 161 VAL A CA 1
ATOM 1277 C C . VAL A 1 161 ? 9.775 -3.600 -14.769 1.00 94.94 161 VAL A C 1
ATOM 1279 O O . VAL A 1 161 ? 10.589 -2.713 -15.029 1.00 94.94 161 VAL A O 1
ATOM 1282 N N . LYS A 1 162 ? 10.010 -4.526 -13.835 1.00 94.50 162 LYS A N 1
ATOM 1283 C CA . LYS A 1 162 ? 11.170 -4.514 -12.936 1.00 94.50 162 LYS A CA 1
ATOM 1284 C C . LYS A 1 162 ? 12.520 -4.312 -13.659 1.00 94.50 162 LYS A C 1
ATOM 1286 O O . LYS A 1 162 ? 13.310 -3.492 -13.187 1.00 94.50 162 LYS A O 1
ATOM 1291 N N . PRO A 1 163 ? 12.818 -4.978 -14.791 1.00 95.38 163 PRO A N 1
ATOM 1292 C CA . PRO A 1 163 ? 14.063 -4.759 -15.532 1.00 95.38 163 PRO A CA 1
ATOM 1293 C C . PRO A 1 163 ? 14.193 -3.344 -16.120 1.00 95.38 163 PRO A C 1
ATOM 1295 O O . PRO A 1 163 ? 15.305 -2.813 -16.190 1.00 95.38 163 PRO A O 1
ATOM 1298 N N . LEU A 1 164 ? 13.072 -2.717 -16.491 1.00 95.94 164 LEU A N 1
ATOM 1299 C CA . LEU A 1 164 ? 13.020 -1.412 -17.161 1.00 95.94 164 LEU A CA 1
ATOM 1300 C C . LEU A 1 164 ? 13.356 -0.245 -16.227 1.00 95.94 164 LEU A C 1
ATOM 1302 O O . LEU A 1 164 ? 13.948 0.733 -16.668 1.00 95.94 164 LEU A O 1
ATOM 1306 N N . ILE A 1 165 ? 13.044 -0.367 -14.930 1.00 95.12 165 ILE A N 1
ATOM 1307 C CA . ILE A 1 165 ? 13.241 0.673 -13.891 1.00 95.12 165 ILE A CA 1
ATOM 1308 C C . ILE A 1 165 ? 14.660 1.246 -13.885 1.00 95.12 165 ILE A C 1
ATOM 1310 O O . ILE A 1 165 ? 14.896 2.409 -13.574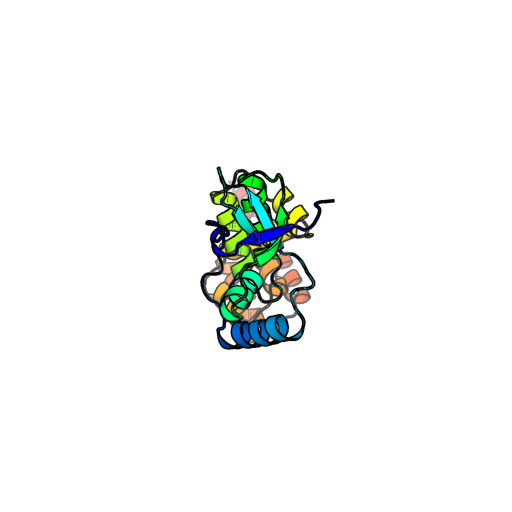 1.00 95.12 165 ILE A O 1
ATOM 1314 N N . SER A 1 166 ? 15.624 0.386 -14.183 1.00 91.00 166 SER A N 1
ATOM 1315 C CA . SER A 1 166 ? 17.050 0.683 -14.088 1.00 91.00 166 SER A CA 1
ATOM 1316 C C . SER A 1 166 ? 17.680 1.154 -15.401 1.00 91.00 166 SER A C 1
ATOM 1318 O O . SER A 1 166 ? 18.905 1.258 -15.482 1.00 91.00 166 SER A O 1
ATOM 1320 N N . LEU A 1 167 ? 16.868 1.381 -16.433 1.00 93.88 167 LEU A N 1
ATOM 1321 C CA . LEU A 1 167 ? 17.304 1.842 -17.745 1.00 93.88 167 LEU A CA 1
ATOM 1322 C C . LEU A 1 167 ? 17.005 3.335 -17.927 1.00 93.88 167 LEU A C 1
ATOM 1324 O O . LEU A 1 167 ? 16.077 3.864 -17.314 1.00 93.88 167 LEU A O 1
ATOM 1328 N N . PRO A 1 168 ? 17.747 4.025 -18.810 1.00 93.62 168 PRO A N 1
ATOM 1329 C CA . PRO A 1 168 ? 17.342 5.337 -19.290 1.00 93.62 168 PRO A CA 1
ATOM 1330 C C . PRO A 1 168 ? 15.942 5.288 -19.911 1.00 93.62 168 PRO A C 1
ATOM 1332 O O . PRO A 1 168 ? 15.576 4.301 -20.550 1.00 93.62 168 PRO A O 1
ATOM 1335 N N . LYS A 1 169 ? 15.192 6.388 -19.791 1.00 93.81 169 LYS A N 1
ATOM 1336 C CA . LYS A 1 169 ? 13.803 6.503 -20.261 1.00 93.81 169 LYS A CA 1
ATOM 1337 C C . LYS A 1 169 ? 13.597 5.977 -21.689 1.00 93.81 169 LYS A C 1
ATOM 1339 O O . LYS A 1 169 ? 12.696 5.178 -21.921 1.00 93.81 169 LYS A O 1
ATOM 1344 N N . ASN A 1 170 ? 14.451 6.386 -22.627 1.00 93.88 170 ASN A N 1
ATOM 1345 C CA . ASN A 1 170 ? 14.324 6.000 -24.036 1.00 93.88 170 ASN A CA 1
ATOM 1346 C C . ASN A 1 170 ? 14.516 4.489 -24.241 1.00 93.88 170 ASN A C 1
ATOM 1348 O O . ASN A 1 170 ? 13.737 3.863 -24.949 1.00 93.88 170 ASN A O 1
ATOM 1352 N N . GLU A 1 171 ? 15.503 3.889 -23.574 1.00 94.94 171 GLU A N 1
ATOM 1353 C CA . GLU A 1 171 ? 15.776 2.446 -23.650 1.00 94.94 171 GLU A CA 1
ATOM 1354 C C . GLU A 1 171 ? 14.640 1.624 -23.026 1.00 94.94 171 GLU A C 1
ATOM 1356 O O . GLU A 1 171 ? 14.223 0.610 -23.583 1.00 94.94 171 GLU A O 1
ATOM 1361 N N . ALA A 1 172 ? 14.094 2.086 -21.895 1.00 96.12 172 ALA A N 1
ATOM 1362 C CA . ALA A 1 172 ? 12.940 1.457 -21.259 1.00 96.12 172 ALA A CA 1
ATOM 1363 C C . ALA A 1 172 ? 11.713 1.443 -22.187 1.00 96.12 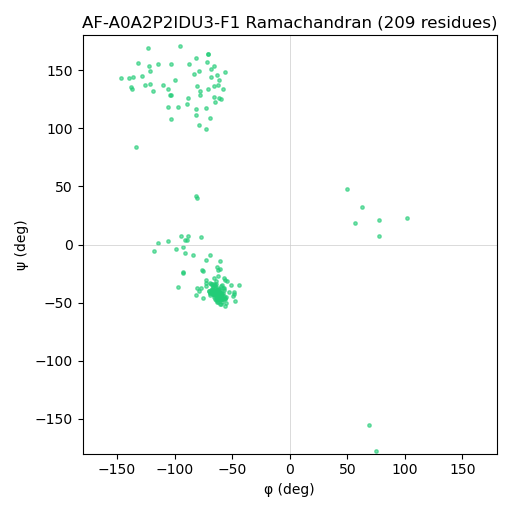172 ALA A C 1
ATOM 1365 O O . ALA A 1 172 ? 11.066 0.406 -22.320 1.00 96.12 172 ALA A O 1
ATOM 1366 N N . ILE A 1 173 ? 11.426 2.565 -22.860 1.00 96.56 173 ILE A N 1
ATOM 1367 C CA . ILE A 1 173 ? 10.317 2.686 -23.820 1.00 96.56 173 ILE A CA 1
ATOM 1368 C C . ILE A 1 173 ? 10.526 1.760 -25.026 1.00 96.56 173 ILE A C 1
ATOM 1370 O O . ILE A 1 173 ? 9.584 1.096 -25.456 1.00 96.56 173 ILE A O 1
ATOM 1374 N N . GLU A 1 174 ? 11.744 1.681 -25.566 1.00 96.00 174 GLU A N 1
ATOM 1375 C CA . GLU A 1 174 ? 12.043 0.814 -26.711 1.00 96.00 174 GLU A CA 1
ATOM 1376 C C . GLU A 1 174 ? 11.879 -0.672 -26.380 1.00 96.00 174 GLU A C 1
ATOM 1378 O O . GLU A 1 174 ? 11.288 -1.419 -27.160 1.00 96.00 174 GLU A O 1
ATOM 1383 N N . ILE A 1 175 ? 12.341 -1.114 -25.206 1.00 96.06 175 ILE A N 1
ATOM 1384 C CA . ILE A 1 175 ? 12.107 -2.494 -24.767 1.00 96.06 175 ILE A CA 1
ATOM 1385 C C . ILE A 1 175 ? 10.615 -2.721 -24.519 1.00 96.06 175 ILE A C 1
ATOM 1387 O O . ILE A 1 175 ? 10.088 -3.726 -24.982 1.00 96.06 175 ILE A O 1
ATOM 1391 N N . TYR A 1 176 ? 9.913 -1.788 -23.872 1.00 97.06 176 TYR A N 1
ATOM 1392 C CA . TYR A 1 176 ? 8.469 -1.883 -23.648 1.00 97.06 176 TYR A CA 1
ATOM 1393 C C . TYR A 1 176 ? 7.670 -2.070 -24.950 1.00 97.06 176 TYR A C 1
ATOM 1395 O O . TYR A 1 176 ? 6.833 -2.966 -25.027 1.00 97.06 176 TYR A O 1
ATOM 1403 N N . LYS A 1 177 ? 7.976 -1.311 -26.011 1.00 96.44 177 LYS A N 1
ATOM 1404 C CA . LYS A 1 177 ? 7.338 -1.509 -27.325 1.00 96.44 177 LYS A CA 1
ATOM 1405 C C . LYS A 1 177 ? 7.543 -2.932 -27.849 1.00 96.44 177 LYS A C 1
ATOM 1407 O O . LYS A 1 177 ? 6.620 -3.515 -28.410 1.00 96.44 177 LYS A O 1
ATOM 1412 N N . LYS A 1 178 ? 8.731 -3.516 -27.648 1.00 95.69 178 LYS A N 1
ATOM 1413 C CA . LYS A 1 178 ? 9.004 -4.911 -28.032 1.00 95.69 178 LYS A CA 1
ATOM 1414 C C . LYS A 1 178 ? 8.200 -5.908 -27.206 1.00 95.69 178 LYS A C 1
ATOM 1416 O O . LYS A 1 178 ? 7.771 -6.905 -27.773 1.00 95.69 178 LYS A O 1
ATOM 1421 N N . ILE A 1 179 ? 7.974 -5.639 -25.917 1.00 96.31 179 ILE A N 1
ATOM 1422 C CA . ILE A 1 179 ? 7.126 -6.484 -25.060 1.00 96.31 179 ILE A CA 1
ATOM 1423 C C . ILE A 1 179 ? 5.746 -6.635 -25.691 1.00 96.31 179 ILE A C 1
ATOM 1425 O O . ILE A 1 179 ? 5.305 -7.761 -25.882 1.00 96.31 179 ILE A O 1
ATOM 1429 N N . LEU A 1 180 ? 5.121 -5.522 -26.085 1.00 94.69 180 LEU A N 1
ATOM 1430 C CA . LEU A 1 180 ? 3.789 -5.539 -26.691 1.00 94.69 180 LEU A CA 1
ATOM 1431 C C . LEU A 1 180 ? 3.771 -6.142 -28.101 1.00 94.69 180 LEU A C 1
ATOM 1433 O O . LEU A 1 180 ? 2.858 -6.883 -28.443 1.00 94.69 180 LEU A O 1
ATOM 1437 N N . LEU A 1 181 ? 4.776 -5.841 -28.928 1.00 95.56 181 LEU A N 1
ATOM 1438 C CA . LEU A 1 181 ? 4.819 -6.327 -30.312 1.00 95.56 181 LEU A CA 1
ATOM 1439 C C . LEU A 1 181 ? 5.136 -7.823 -30.416 1.00 95.56 181 LEU A C 1
ATOM 1441 O O . LEU A 1 181 ? 4.684 -8.478 -31.351 1.00 95.56 181 LEU A O 1
ATOM 1445 N N . GLN A 1 182 ? 5.956 -8.349 -29.505 1.00 94.88 182 GLN A N 1
ATOM 1446 C CA . GLN A 1 182 ? 6.496 -9.711 -29.580 1.00 94.88 182 GLN A CA 1
ATOM 1447 C C . GLN A 1 182 ? 5.993 -10.622 -28.454 1.00 94.88 182 GLN A C 1
ATOM 1449 O O . GLN A 1 182 ? 6.396 -11.778 -28.405 1.00 94.88 182 GLN A O 1
ATOM 1454 N N . ASN A 1 183 ? 5.129 -10.123 -27.561 1.00 92.88 183 ASN A N 1
ATOM 1455 C CA . ASN A 1 183 ? 4.641 -10.840 -26.376 1.00 92.88 183 ASN A CA 1
ATOM 1456 C C . ASN A 1 183 ? 5.778 -11.457 -25.546 1.00 92.88 183 ASN A C 1
ATOM 1458 O O . ASN A 1 183 ? 5.741 -12.631 -25.179 1.00 92.88 183 ASN A O 1
ATOM 1462 N N . LEU A 1 184 ? 6.815 -10.656 -25.281 1.00 94.75 184 LEU A N 1
ATOM 1463 C CA . LEU A 1 184 ? 8.015 -11.127 -24.590 1.00 94.75 184 LEU A CA 1
ATOM 1464 C C . LEU A 1 184 ? 7.695 -11.612 -23.175 1.00 94.75 184 LEU A C 1
ATOM 1466 O O . LEU A 1 184 ? 7.010 -10.937 -22.409 1.00 94.75 184 LEU A O 1
ATOM 1470 N N . SER A 1 185 ? 8.294 -12.735 -22.792 1.00 95.81 185 SER A N 1
ATOM 1471 C CA . SER A 1 185 ? 8.285 -13.220 -21.417 1.00 95.81 185 SER A CA 1
ATOM 1472 C C . SER A 1 185 ? 9.176 -12.369 -20.506 1.00 95.81 185 SER A C 1
ATOM 1474 O O . SER A 1 185 ? 10.170 -11.776 -20.932 1.00 95.81 185 SER A O 1
ATOM 1476 N N . VAL A 1 186 ? 8.899 -12.391 -19.198 1.00 95.31 186 VAL A N 1
ATOM 1477 C CA . VAL A 1 186 ? 9.720 -11.732 -18.159 1.00 95.31 186 VAL A CA 1
ATOM 1478 C C . VAL A 1 186 ? 11.215 -12.043 -18.305 1.00 95.31 186 VAL A C 1
ATOM 1480 O O . VAL A 1 186 ? 12.047 -11.146 -18.181 1.00 95.31 186 VAL A O 1
ATOM 1483 N N . ARG A 1 187 ? 11.565 -13.298 -18.617 1.00 94.62 187 ARG A N 1
ATOM 1484 C CA . ARG A 1 187 ? 12.964 -13.723 -18.788 1.00 94.62 187 ARG A CA 1
ATOM 1485 C C . ARG A 1 187 ? 13.621 -13.079 -20.006 1.00 94.62 187 ARG A C 1
ATOM 1487 O O . ARG A 1 187 ? 14.784 -12.686 -19.940 1.00 94.62 187 ARG A O 1
ATOM 1494 N N . GLU A 1 188 ? 12.892 -12.950 -21.108 1.00 95.75 188 GLU A N 1
ATOM 1495 C CA . GLU A 1 188 ? 13.398 -12.285 -22.311 1.00 95.75 188 GLU A CA 1
ATOM 1496 C C . GLU A 1 188 ? 13.607 -10.793 -22.057 1.00 95.75 188 GLU A C 1
ATOM 1498 O O . GLU A 1 188 ? 14.654 -10.248 -22.410 1.00 95.75 188 GLU A O 1
ATOM 1503 N N . VAL A 1 189 ? 12.668 -10.145 -21.362 1.00 95.88 189 VAL A N 1
ATOM 1504 C CA . VAL A 1 189 ? 12.787 -8.733 -20.968 1.00 95.88 189 VAL A CA 1
ATOM 1505 C C . VAL A 1 189 ? 14.003 -8.499 -20.071 1.00 95.88 189 VAL A C 1
ATOM 1507 O O . VAL A 1 189 ? 14.759 -7.549 -20.292 1.00 95.88 189 VAL A O 1
ATOM 1510 N N . GLU A 1 190 ? 14.252 -9.381 -19.098 1.00 94.69 190 GLU A N 1
ATOM 1511 C CA . GLU A 1 190 ? 15.473 -9.354 -18.283 1.00 94.69 190 GLU A CA 1
ATOM 1512 C C . GLU A 1 190 ? 16.742 -9.454 -19.145 1.00 94.69 190 GLU A C 1
ATOM 1514 O O . GLU A 1 190 ? 17.703 -8.707 -18.924 1.00 94.69 190 GLU A O 1
ATOM 1519 N N . GLY A 1 191 ? 16.732 -10.323 -20.160 1.00 95.00 191 GLY A N 1
ATOM 1520 C CA . GLY A 1 191 ? 17.811 -10.458 -21.139 1.00 95.00 191 GLY A CA 1
ATOM 1521 C C . GLY A 1 191 ? 18.069 -9.167 -21.919 1.00 95.00 191 GLY A C 1
ATOM 1522 O O . GLY A 1 191 ? 19.204 -8.678 -21.944 1.00 95.00 191 GLY A O 1
ATOM 1523 N N . TYR A 1 192 ? 17.021 -8.569 -22.493 1.00 94.25 192 TYR A N 1
ATOM 1524 C CA . TYR A 1 192 ? 17.114 -7.301 -23.224 1.00 94.25 192 TYR A CA 1
ATOM 1525 C C . TYR A 1 192 ? 17.624 -6.159 -22.343 1.00 94.25 192 TYR A C 1
ATOM 1527 O O . TYR A 1 192 ? 18.526 -5.421 -22.747 1.00 94.25 192 TYR A O 1
ATOM 1535 N N . ALA A 1 193 ? 17.108 -6.035 -21.119 1.00 93.69 193 ALA A N 1
ATOM 1536 C CA . ALA A 1 193 ? 17.538 -5.001 -20.184 1.00 93.69 193 ALA A CA 1
ATOM 1537 C C . ALA A 1 193 ? 19.013 -5.173 -19.783 1.00 93.69 193 ALA A C 1
ATOM 1539 O O . ALA A 1 193 ? 19.767 -4.198 -19.731 1.00 93.69 193 ALA A O 1
ATOM 1540 N N . LYS A 1 194 ? 19.459 -6.414 -19.541 1.00 93.12 194 LYS A N 1
ATOM 1541 C CA . LYS A 1 194 ? 20.867 -6.718 -19.245 1.00 93.12 194 LYS A CA 1
ATOM 1542 C C . LYS A 1 194 ? 21.777 -6.365 -20.423 1.00 93.12 194 LYS A C 1
ATOM 1544 O O . LYS A 1 194 ? 22.838 -5.774 -20.216 1.00 93.12 194 LYS A O 1
ATOM 1549 N N . PHE A 1 195 ? 21.358 -6.691 -21.644 1.00 92.62 195 PHE A N 1
ATOM 1550 C CA . PHE A 1 195 ? 22.101 -6.355 -22.854 1.00 92.62 195 PHE A CA 1
ATOM 1551 C C . PHE A 1 195 ? 22.203 -4.836 -23.064 1.00 92.62 195 PHE A C 1
ATOM 1553 O O . PHE A 1 195 ? 23.309 -4.326 -23.247 1.00 92.62 195 PHE A O 1
ATOM 1560 N N . SER A 1 196 ? 21.089 -4.101 -22.949 1.00 91.38 196 SER A N 1
ATOM 1561 C CA . SER A 1 196 ? 21.072 -2.633 -23.062 1.00 91.38 196 SER A CA 1
ATOM 1562 C C . SER A 1 196 ? 22.028 -1.983 -22.050 1.00 91.38 196 SER A C 1
ATOM 1564 O O . SER A 1 196 ? 22.904 -1.203 -22.436 1.00 91.38 196 SER A O 1
ATOM 1566 N N . LYS A 1 197 ? 21.997 -2.404 -20.775 1.00 89.62 197 LYS A N 1
ATOM 1567 C CA . LYS A 1 197 ? 22.958 -1.932 -19.757 1.00 89.62 197 LYS A CA 1
ATOM 1568 C C . LYS A 1 197 ? 24.413 -2.158 -20.151 1.00 89.62 197 LYS A C 1
ATOM 1570 O O . LYS A 1 197 ? 25.228 -1.248 -20.008 1.00 89.62 197 LYS A O 1
ATOM 1575 N N . MET A 1 198 ? 24.747 -3.347 -20.654 1.00 91.12 198 MET A N 1
ATOM 1576 C CA . MET A 1 198 ? 26.112 -3.666 -21.079 1.00 91.12 198 MET A CA 1
ATOM 1577 C C . MET A 1 198 ? 26.592 -2.720 -22.189 1.00 91.12 198 MET A C 1
ATOM 1579 O O . MET A 1 198 ? 27.736 -2.257 -22.153 1.00 91.12 198 MET A O 1
ATOM 1583 N N . ILE A 1 199 ? 25.729 -2.409 -23.160 1.00 89.44 199 ILE A N 1
ATOM 1584 C CA . ILE A 1 199 ? 26.045 -1.474 -24.247 1.00 89.44 199 ILE A CA 1
ATOM 1585 C C . ILE A 1 199 ? 26.255 -0.053 -23.710 1.00 89.44 199 ILE A C 1
ATOM 1587 O O . ILE A 1 199 ? 27.248 0.586 -24.064 1.00 89.44 199 ILE A O 1
ATOM 1591 N N . LEU A 1 200 ? 25.383 0.420 -22.816 1.00 87.38 200 LEU A N 1
ATOM 1592 C CA . LEU A 1 200 ? 25.498 1.744 -22.194 1.00 87.38 200 LEU A CA 1
ATOM 1593 C C . LEU A 1 200 ? 26.805 1.894 -21.399 1.00 87.38 200 LEU A C 1
ATOM 1595 O O . LEU A 1 200 ? 27.516 2.886 -21.556 1.00 87.38 200 LEU A O 1
ATOM 1599 N N . THR A 1 201 ? 27.187 0.884 -20.608 1.00 84.38 201 THR A N 1
ATOM 1600 C CA . THR A 1 201 ? 28.451 0.910 -19.850 1.00 84.38 201 THR A CA 1
ATOM 1601 C C . THR A 1 201 ? 29.677 0.964 -20.767 1.00 84.38 201 THR A C 1
ATOM 1603 O O . THR A 1 201 ? 30.639 1.673 -20.472 1.00 84.38 201 THR A O 1
ATOM 1606 N N . ARG A 1 202 ? 29.658 0.244 -21.899 1.00 84.12 202 ARG A N 1
ATOM 1607 C CA . ARG A 1 202 ? 30.758 0.267 -22.879 1.00 84.12 202 ARG A CA 1
ATOM 1608 C C . ARG A 1 202 ? 30.880 1.615 -23.591 1.00 84.12 202 ARG A C 1
ATOM 1610 O O . ARG A 1 202 ? 32.002 2.062 -23.814 1.00 84.12 202 ARG A O 1
ATOM 1617 N N . LYS A 1 203 ? 29.759 2.261 -23.932 1.00 76.25 203 LYS A N 1
ATOM 1618 C CA . LYS A 1 203 ? 29.755 3.601 -24.545 1.00 76.25 203 LYS A CA 1
ATOM 1619 C C . LYS A 1 203 ? 30.357 4.650 -23.609 1.00 76.25 203 LYS A C 1
ATOM 1621 O O . LYS A 1 203 ? 31.249 5.375 -24.032 1.00 76.25 203 LYS A O 1
ATOM 1626 N N . ASN A 1 204 ? 29.954 4.655 -22.338 1.00 74.88 204 ASN A N 1
ATOM 1627 C CA . ASN A 1 204 ? 30.473 5.618 -21.361 1.00 74.88 204 ASN A CA 1
ATOM 1628 C C . ASN A 1 204 ? 31.981 5.456 -21.127 1.00 74.88 204 ASN A C 1
ATOM 1630 O O . ASN A 1 204 ? 32.692 6.452 -21.105 1.00 74.88 204 ASN A O 1
ATOM 1634 N N . LYS A 1 205 ? 32.489 4.216 -21.041 1.00 72.31 205 LYS A N 1
ATOM 1635 C CA . LYS A 1 205 ? 33.939 3.974 -20.925 1.00 72.31 205 LYS A CA 1
ATOM 1636 C C . LYS A 1 205 ? 34.723 4.478 -22.136 1.00 72.31 205 LYS A C 1
ATOM 1638 O O . LYS A 1 205 ? 35.825 4.973 -21.970 1.00 72.31 205 LYS A O 1
ATOM 1643 N N . LYS A 1 206 ? 34.187 4.350 -23.354 1.00 68.12 206 LYS A N 1
ATOM 1644 C CA . LYS A 1 206 ? 34.875 4.858 -24.548 1.00 68.12 206 LYS A CA 1
ATOM 1645 C C . LYS A 1 206 ? 34.972 6.383 -24.558 1.00 68.12 206 LYS A C 1
ATOM 1647 O O . LYS A 1 206 ? 36.030 6.871 -24.918 1.00 68.12 206 LYS A O 1
ATOM 1652 N N . LEU A 1 207 ? 33.926 7.099 -24.130 1.00 64.75 207 LEU A N 1
ATOM 1653 C CA . LEU A 1 207 ? 33.967 8.565 -24.033 1.00 64.75 207 LEU A CA 1
ATOM 1654 C C . LEU A 1 207 ? 35.026 9.050 -23.031 1.00 64.75 207 LEU A C 1
ATOM 1656 O O . LEU A 1 207 ? 35.788 9.949 -23.350 1.00 64.75 207 LEU A O 1
ATOM 1660 N N . THR A 1 2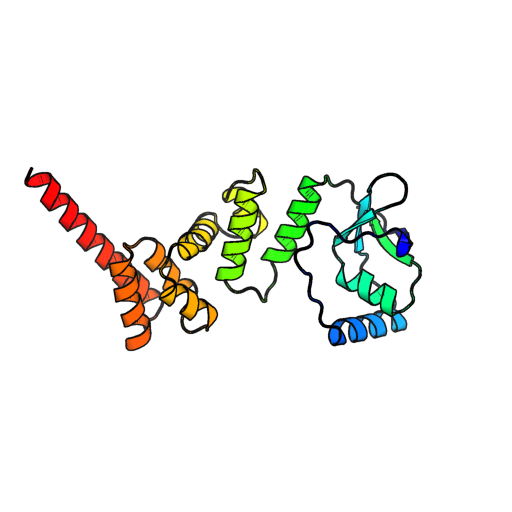08 ? 35.129 8.409 -21.864 1.00 61.91 208 THR A N 1
ATOM 1661 C CA . THR A 1 208 ? 36.090 8.799 -20.813 1.00 61.91 208 THR A CA 1
ATOM 1662 C C . THR A 1 208 ? 37.552 8.467 -21.127 1.00 61.91 208 THR A C 1
ATOM 1664 O O . THR A 1 208 ? 38.433 8.882 -20.391 1.00 61.91 208 THR A O 1
ATOM 1667 N N . LEU A 1 209 ? 37.819 7.645 -22.150 1.00 60.44 209 LEU A N 1
ATOM 1668 C CA . LEU A 1 209 ? 39.179 7.320 -22.611 1.00 60.44 209 LEU A CA 1
ATOM 1669 C C . LEU A 1 209 ? 39.605 8.148 -23.838 1.00 60.44 209 LEU A C 1
ATOM 1671 O O . LEU A 1 209 ? 40.724 7.987 -24.318 1.00 60.44 209 LEU A O 1
ATOM 1675 N N . SER A 1 210 ? 38.705 8.973 -24.377 1.00 55.81 210 SER A N 1
ATOM 1676 C CA . SER A 1 210 ? 38.957 9.879 -25.506 1.00 55.81 210 SER A CA 1
ATOM 1677 C C . SER A 1 210 ? 39.080 11.353 -25.092 1.00 55.81 210 SER A C 1
ATOM 1679 O O . SER A 1 210 ? 39.221 12.204 -25.968 1.00 55.81 210 SER A O 1
ATOM 1681 N N . GLU A 1 211 ? 39.014 11.629 -23.788 1.00 45.38 211 GLU A N 1
ATOM 1682 C CA . GLU A 1 211 ? 39.314 12.912 -23.131 1.00 45.38 211 GLU A CA 1
ATOM 1683 C C . GLU A 1 211 ? 40.665 12.810 -22.413 1.00 45.38 211 GLU A C 1
ATOM 1685 O O . GLU A 1 211 ? 41.416 13.809 -22.439 1.00 45.38 211 GLU A O 1
#

Sequence (211 aa):
NGQSQDIDLNKLISNPYQPRKKFNIEELNGLANSIKKNGLFTPILIKENGEQEYYIVAGERRVRAAKIAGLKFIPSIISSITDEEMQRITLVENIQREDLNPIEIAKSIESILKTQKIKQEEIANIIGKSRPYVSNLLGMLKLDNIILNSVLNDEINFGHVKPLISLPKNEAIEIYKKILLQNLSVREVEGYAKFSKMILTRKNKKLTLSE

Radius of gyration: 23.5 Å; Cα contacts (8 Å, |Δi|>4): 240; chains: 1; bounding box: 68×28×58 Å

Secondary structure (DSSP, 8-state):
-PPEEEEETTSEEE-TT-------HHHHHHHHHHHHHH---SPEEEEEETTTEEEEEE-HHHHHHHHHTT-SEEEEEE----HHHHHHHHHHHHHT-TT--HHHHHHHHHHHHHHS---HHHHHHHTTS-HHHHHHHHHHTTS-HHHHHHHHTTSS-HHHHTTGGGS-HHHHHHHHHHHHHHT--HHHHHHHHHHHHHHHHHHHHHHHT--

Solvent-accessible surface area (backbone atoms only — not comparable to full-atom values): 12016 Å² total; per-residue (Å²): 138,60,71,75,42,77,40,53,58,87,35,53,38,78,39,91,76,61,80,79,84,81,74,63,64,68,64,36,51,55,48,10,53,47,36,62,74,72,48,77,87,74,60,31,36,28,26,80,49,76,90,80,30,27,32,43,57,41,51,66,68,56,56,53,13,37,54,74,46,65,53,62,58,44,49,26,23,68,40,96,62,52,74,67,52,44,49,48,53,43,51,47,58,60,63,68,40,91,83,62,51,68,66,57,44,20,50,51,52,51,52,45,52,72,76,39,101,59,54,65,58,57,52,10,62,71,72,74,46,52,48,68,56,50,52,44,39,52,41,49,74,72,52,60,66,70,62,54,50,34,46,75,67,66,76,41,55,70,66,55,46,56,47,37,55,83,44,59,71,70,59,29,52,56,51,50,53,45,33,72,75,65,67,55,50,46,69,54,44,43,49,52,40,52,50,52,51,54,52,53,56,53,53,54,54,53,56,71,73,75,112

Mean predicted aligned error: 10.13 Å

Nearest PDB structures (foldseek):
  7nfu-assembly2_B  TM=7.414E-01  e=2.468E-16  Geobacillus thermoleovorans CCB_US3_UF5
  7nfu-assembly1_A  TM=7.183E-01  e=1.891E-16  Geobacillus thermoleovorans CCB_US3_UF5
  6t1f-assembly2_D  TM=8.531E-01  e=5.139E-15  Caulobacter vibrioides NA1000
  7bnk-assembly1_B  TM=4.650E-01  e=1.612E-16  Myxococcus xanthus DK 1622
  7ng0-assembly1_A-2  TM=4.959E-01  e=4.153E-15  Geobacillus thermoleovorans CCB_US3_UF5

InterPro domains:
  IPR003115 ParB-like, N-terminal domain [PF02195] (3-95)
  IPR003115 ParB-like, N-terminal domain [SM00470] (5-95)
  IPR004437 ParB/RepB/Spo0J partition protein [TIGR00180] (3-179)
  IPR036086 ParB/Sulfiredoxin superfamily [SSF110849] (8-137)
  IPR041468 ParB/Spo0J, HTH domain [PF17762] (98-194)
  IPR050336 Chromosome-partitioning and nucleoid occlusion protein [PTHR33375] (3-193)